Protein AF-A0A9P6DEX8-F1 (afdb_monomer_lite)

pLDDT: mean 77.41, std 11.51, range [34.47, 91.69]

Structure (mmCIF, N/CA/C/O backbone):
data_AF-A0A9P6DEX8-F1
#
_entry.id   AF-A0A9P6DEX8-F1
#
loop_
_atom_site.group_PDB
_atom_site.id
_atom_site.type_symbol
_atom_site.label_atom_id
_atom_site.label_alt_id
_atom_site.label_comp_id
_atom_site.label_asym_id
_atom_site.label_entity_id
_atom_site.label_seq_id
_atom_site.pdbx_PDB_ins_code
_atom_site.Cartn_x
_atom_site.Cartn_y
_atom_site.Cartn_z
_atom_site.occupancy
_atom_site.B_iso_or_equiv
_atom_site.auth_seq_id
_atom_site.auth_comp_id
_atom_site.auth_asym_id
_atom_site.auth_atom_id
_atom_site.pdbx_PDB_model_num
ATOM 1 N N . MET A 1 1 ? -3.584 8.071 12.369 1.00 57.69 1 MET A N 1
ATOM 2 C CA . MET A 1 1 ? -2.533 8.761 11.582 1.00 57.69 1 MET A CA 1
ATOM 3 C C . MET A 1 1 ? -2.332 8.021 10.263 1.00 57.69 1 MET A C 1
ATOM 5 O O . MET A 1 1 ? -1.505 7.129 10.175 1.00 57.69 1 MET A O 1
ATOM 9 N N . THR A 1 2 ? -3.142 8.326 9.252 1.00 69.50 2 THR A N 1
ATOM 10 C CA . THR A 1 2 ? -3.088 7.624 7.957 1.00 69.50 2 THR A CA 1
ATOM 11 C C . THR A 1 2 ? -1.954 8.141 7.070 1.00 69.50 2 THR A C 1
ATOM 13 O O . THR A 1 2 ? -1.216 7.348 6.506 1.00 69.50 2 THR A O 1
ATOM 16 N N . LEU A 1 3 ? -1.754 9.459 6.990 1.00 73.31 3 LEU A N 1
ATOM 17 C CA . LEU A 1 3 ? -0.735 10.063 6.119 1.00 73.31 3 LEU A CA 1
ATOM 18 C C . LEU A 1 3 ? 0.697 9.667 6.504 1.00 73.31 3 LEU A C 1
ATOM 20 O O . LEU A 1 3 ? 1.455 9.211 5.659 1.00 73.31 3 LEU A O 1
ATOM 24 N N . VAL A 1 4 ? 1.034 9.763 7.793 1.00 75.38 4 VAL A N 1
ATOM 25 C CA . VAL A 1 4 ? 2.392 9.489 8.306 1.00 75.38 4 VAL A CA 1
ATOM 26 C C . VAL A 1 4 ? 2.837 8.045 8.048 1.00 75.38 4 VAL A C 1
ATOM 28 O O . VAL A 1 4 ? 4.022 7.780 7.894 1.00 75.38 4 VAL A O 1
ATOM 31 N N . ASN A 1 5 ? 1.893 7.109 7.938 1.00 78.81 5 ASN A N 1
ATOM 32 C CA . ASN A 1 5 ? 2.205 5.696 7.733 1.00 78.81 5 ASN A CA 1
ATOM 33 C C . ASN A 1 5 ? 2.410 5.317 6.256 1.00 78.81 5 ASN A C 1
ATOM 35 O O . ASN A 1 5 ? 2.870 4.210 5.980 1.00 78.81 5 ASN A O 1
ATOM 39 N N . ASN A 1 6 ? 2.098 6.218 5.317 1.00 83.44 6 ASN A N 1
ATOM 40 C CA . ASN A 1 6 ? 2.202 5.997 3.873 1.00 83.44 6 ASN A CA 1
ATOM 41 C C . ASN A 1 6 ? 3.311 6.868 3.255 1.00 83.44 6 ASN A C 1
ATOM 43 O O . ASN A 1 6 ? 3.091 7.568 2.271 1.00 83.44 6 ASN A O 1
ATOM 47 N N . THR A 1 7 ? 4.512 6.839 3.838 1.00 85.94 7 THR A N 1
ATOM 48 C CA . THR A 1 7 ? 5.672 7.626 3.375 1.00 85.94 7 THR A CA 1
ATOM 49 C C . THR A 1 7 ? 6.019 7.365 1.911 1.00 85.94 7 THR A C 1
ATOM 51 O O . THR A 1 7 ? 6.269 8.299 1.159 1.00 85.94 7 THR A O 1
ATOM 54 N N . ASP A 1 8 ? 5.978 6.102 1.490 1.00 87.38 8 ASP A N 1
ATOM 55 C CA . ASP A 1 8 ? 6.362 5.686 0.136 1.00 87.38 8 ASP A CA 1
ATOM 56 C C . ASP A 1 8 ? 5.372 6.227 -0.910 1.00 87.38 8 ASP A C 1
ATOM 58 O O . ASP A 1 8 ? 5.767 6.750 -1.949 1.00 87.38 8 ASP A O 1
ATOM 62 N N . LEU A 1 9 ? 4.078 6.219 -0.578 1.00 88.12 9 LEU A N 1
ATOM 63 C CA . LEU A 1 9 ? 3.015 6.833 -1.373 1.00 88.12 9 LEU A CA 1
ATOM 64 C C . LEU A 1 9 ? 3.195 8.356 -1.501 1.00 88.12 9 LEU A C 1
ATOM 66 O O . LEU A 1 9 ? 3.002 8.907 -2.584 1.00 88.12 9 LEU A O 1
ATOM 70 N N . LEU A 1 10 ? 3.560 9.041 -0.411 1.00 86.44 10 LEU A N 1
ATOM 71 C CA . LEU A 1 10 ? 3.813 10.487 -0.430 1.00 86.44 10 LEU A CA 1
ATOM 72 C C . LEU A 1 10 ? 5.021 10.832 -1.305 1.00 86.44 10 LEU A C 1
ATOM 74 O O . LEU A 1 10 ? 4.968 11.794 -2.067 1.00 86.44 10 LEU A O 1
ATOM 78 N N . ASN A 1 11 ? 6.069 10.013 -1.248 1.00 88.00 11 ASN A N 1
ATOM 79 C CA . ASN A 1 11 ? 7.247 10.159 -2.094 1.00 88.00 11 ASN A CA 1
ATOM 80 C C . ASN A 1 11 ? 6.913 9.948 -3.583 1.00 88.00 11 ASN A C 1
ATOM 82 O O . ASN A 1 11 ? 7.304 10.758 -4.422 1.00 88.00 11 ASN A O 1
ATOM 86 N N . LEU A 1 12 ? 6.135 8.909 -3.912 1.00 87.31 12 LEU A N 1
ATOM 87 C CA . LEU A 1 12 ? 5.637 8.654 -5.271 1.00 87.31 12 LEU A CA 1
ATOM 88 C C . LEU A 1 12 ? 4.793 9.819 -5.803 1.00 87.31 12 LEU A C 1
ATOM 90 O O . LEU A 1 12 ? 4.978 10.268 -6.936 1.00 87.31 12 LEU A O 1
ATOM 94 N N . HIS A 1 13 ? 3.892 10.345 -4.972 1.00 86.69 13 HIS A N 1
ATOM 95 C CA . HIS A 1 13 ? 3.097 11.518 -5.313 1.00 86.69 13 HIS A CA 1
ATOM 96 C C . HIS A 1 13 ? 3.960 12.754 -5.550 1.00 86.69 13 HIS A C 1
ATOM 98 O O . HIS A 1 13 ? 3.811 13.373 -6.600 1.00 86.69 13 HIS A O 1
ATOM 104 N N . GLY A 1 14 ? 4.879 13.077 -4.637 1.00 83.19 14 GLY A N 1
ATOM 105 C CA . GLY A 1 14 ? 5.768 14.231 -4.768 1.00 83.19 14 GLY A CA 1
ATOM 106 C C . GLY A 1 14 ? 6.625 14.167 -6.034 1.00 83.19 14 GLY A C 1
ATOM 107 O O . GLY A 1 14 ? 6.724 15.151 -6.766 1.00 83.19 14 GLY A O 1
ATOM 108 N N . GLN A 1 15 ? 7.165 12.989 -6.358 1.00 85.69 15 GLN A N 1
ATOM 109 C CA . GLN A 1 15 ? 7.967 12.787 -7.567 1.00 85.69 15 GLN A CA 1
ATOM 110 C C . GLN A 1 15 ? 7.142 12.986 -8.850 1.00 85.69 15 GLN A C 1
ATOM 112 O O . GLN A 1 15 ? 7.596 13.638 -9.798 1.00 85.69 15 GLN A O 1
ATOM 117 N N . GLN A 1 16 ? 5.919 12.451 -8.897 1.00 83.94 16 GLN A N 1
ATOM 118 C CA . GLN A 1 16 ? 5.031 12.619 -10.049 1.00 83.94 16 GLN A CA 1
ATOM 119 C C . GLN A 1 16 ? 4.513 14.064 -10.161 1.00 83.94 16 GLN A C 1
ATOM 121 O O . GLN A 1 16 ? 4.479 14.621 -11.258 1.00 83.94 16 GLN A O 1
ATOM 126 N N . GLN A 1 17 ? 4.181 14.704 -9.039 1.00 85.38 17 GLN A N 1
ATOM 127 C CA . GLN A 1 17 ? 3.786 16.111 -8.980 1.00 85.38 17 GLN A CA 1
ATOM 128 C C . GLN A 1 17 ? 4.891 17.030 -9.513 1.00 85.38 17 GLN A C 1
ATOM 130 O O . GLN A 1 17 ? 4.610 17.897 -10.337 1.00 85.38 17 GLN A O 1
ATOM 135 N N . ALA A 1 18 ? 6.147 16.810 -9.116 1.00 83.50 18 ALA A N 1
ATOM 136 C CA . ALA A 1 18 ? 7.284 17.576 -9.626 1.00 83.50 18 ALA A CA 1
ATOM 137 C C . ALA A 1 18 ? 7.498 17.370 -11.136 1.00 83.50 18 ALA A C 1
ATOM 139 O O . ALA A 1 18 ? 7.829 18.315 -11.850 1.00 83.50 18 ALA A O 1
ATOM 140 N N . SER A 1 19 ? 7.266 16.149 -11.630 1.00 80.25 19 SER A N 1
ATOM 141 C CA . SER A 1 19 ? 7.451 15.799 -13.045 1.00 80.25 19 SER A CA 1
ATOM 142 C C . SER A 1 19 ? 6.387 16.415 -13.961 1.00 80.25 19 SER A C 1
ATOM 144 O O . SER A 1 19 ? 6.711 16.872 -15.053 1.00 80.25 19 SER A O 1
ATOM 146 N N . PHE A 1 20 ? 5.121 16.429 -13.529 1.00 77.19 20 PHE A N 1
ATOM 147 C CA . PHE A 1 20 ? 3.980 16.810 -14.376 1.00 77.19 20 PHE A CA 1
ATOM 148 C C . PHE A 1 20 ? 3.269 18.102 -13.942 1.00 77.19 20 PHE A C 1
ATOM 150 O O . PHE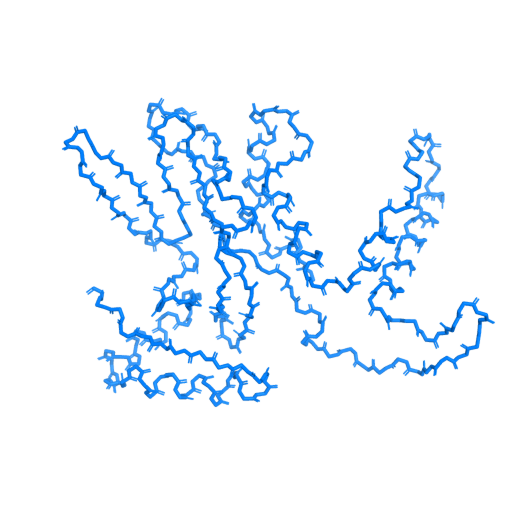 A 1 20 ? 2.290 18.488 -14.576 1.00 77.19 20 PHE A O 1
ATOM 157 N N . ARG A 1 21 ? 3.737 18.776 -12.879 1.00 77.31 21 ARG A N 1
ATOM 158 C CA . ARG A 1 21 ? 3.126 19.987 -12.288 1.00 77.31 21 ARG A CA 1
ATOM 159 C C . ARG A 1 21 ? 1.627 19.833 -11.988 1.00 77.31 21 ARG A C 1
ATOM 161 O O . ARG A 1 21 ? 0.843 20.749 -12.210 1.00 77.31 21 ARG A O 1
ATOM 168 N N . GLN A 1 22 ? 1.227 18.663 -11.495 1.00 75.50 22 GLN A N 1
ATOM 169 C CA . GLN A 1 22 ? -0.162 18.360 -11.134 1.00 75.50 22 GLN A CA 1
ATOM 170 C C . GLN A 1 22 ? -0.387 18.520 -9.626 1.00 75.50 22 GLN A C 1
ATOM 172 O O . GLN A 1 22 ? 0.437 18.090 -8.823 1.00 75.50 22 GLN A O 1
ATOM 177 N N . GLU A 1 23 ? -1.520 19.099 -9.221 1.00 72.81 23 GLU A N 1
ATOM 178 C CA . GLU A 1 23 ? -1.865 19.272 -7.798 1.00 72.81 23 GLU A CA 1
ATOM 179 C C . GLU A 1 23 ? -2.199 17.946 -7.101 1.00 72.81 23 GLU A C 1
ATOM 181 O O . GLU A 1 23 ? -1.877 17.755 -5.932 1.00 72.81 23 GLU A O 1
ATOM 186 N N . SER A 1 24 ? -2.805 17.004 -7.826 1.00 75.31 24 SER A N 1
ATOM 187 C CA . SER A 1 24 ? -3.155 15.674 -7.331 1.00 75.31 24 SER A CA 1
ATOM 188 C C . SER A 1 24 ? -2.762 14.623 -8.358 1.00 75.31 24 SER A C 1
ATOM 190 O O . SER A 1 24 ? -2.908 14.833 -9.561 1.00 75.31 24 SER A O 1
ATOM 192 N N . THR A 1 25 ? -2.256 13.490 -7.880 1.00 84.00 25 THR A N 1
ATOM 193 C CA . THR A 1 25 ? -1.854 12.361 -8.722 1.00 84.00 25 THR A CA 1
ATOM 194 C C . THR A 1 25 ? -2.740 11.156 -8.437 1.00 84.00 25 THR A C 1
ATOM 196 O O . THR A 1 25 ? -3.437 11.099 -7.420 1.00 84.00 25 THR A O 1
ATOM 199 N N . SER A 1 26 ? -2.680 10.149 -9.308 1.00 82.81 26 SER A N 1
ATOM 200 C CA . SER A 1 26 ? -3.382 8.875 -9.113 1.00 82.81 26 SER A CA 1
ATOM 201 C C . SER A 1 26 ? -3.077 8.244 -7.746 1.00 82.81 26 SER A C 1
ATOM 203 O O . SER A 1 26 ? -3.982 7.738 -7.091 1.00 82.81 26 SER A O 1
ATOM 205 N N . TRP A 1 27 ? -1.843 8.392 -7.245 1.00 86.75 27 TRP A N 1
ATOM 206 C CA . TRP A 1 27 ? -1.444 7.935 -5.910 1.00 86.75 27 TRP A CA 1
ATOM 207 C C . TRP A 1 27 ? -2.291 8.552 -4.786 1.00 86.75 27 TRP A C 1
ATOM 209 O O . TRP A 1 27 ? -2.707 7.850 -3.863 1.00 86.75 27 TRP A O 1
ATOM 219 N N . MET A 1 28 ? -2.584 9.855 -4.861 1.00 86.00 28 MET A N 1
ATOM 220 C CA . MET A 1 28 ? -3.458 10.512 -3.883 1.00 86.00 28 MET A CA 1
ATOM 221 C C . MET A 1 28 ? -4.920 10.131 -4.078 1.00 86.00 28 MET A C 1
ATOM 223 O O . MET A 1 28 ? -5.614 9.923 -3.085 1.00 86.00 28 MET A O 1
ATOM 227 N N . ALA A 1 29 ? -5.376 9.956 -5.320 1.00 83.94 29 ALA A N 1
ATOM 228 C CA . ALA A 1 29 ? -6.717 9.442 -5.590 1.00 83.94 29 ALA A CA 1
ATOM 229 C C . ALA A 1 29 ? -6.931 8.057 -4.947 1.00 83.94 29 ALA A C 1
ATOM 231 O O . ALA A 1 29 ? -7.915 7.857 -4.237 1.00 83.94 29 ALA A O 1
ATOM 232 N N . ALA A 1 30 ? -5.960 7.144 -5.064 1.00 83.44 30 ALA A N 1
ATOM 233 C CA . ALA A 1 30 ? -6.022 5.824 -4.435 1.00 83.44 30 ALA A CA 1
ATOM 234 C C . ALA A 1 30 ? -6.119 5.898 -2.899 1.00 83.44 30 ALA A C 1
ATOM 236 O O . ALA A 1 30 ? -6.903 5.170 -2.285 1.00 83.44 30 ALA A O 1
ATOM 237 N N . LEU A 1 31 ? -5.372 6.810 -2.263 1.00 85.81 31 LEU A N 1
ATOM 238 C CA . LEU A 1 31 ? -5.485 7.054 -0.822 1.00 85.81 31 LEU A CA 1
ATOM 239 C C . LEU A 1 31 ? -6.862 7.607 -0.445 1.00 85.81 31 LEU A C 1
ATOM 241 O O . LEU A 1 31 ? -7.459 7.153 0.530 1.00 85.81 31 LEU A O 1
ATOM 245 N N . VAL A 1 32 ? -7.380 8.564 -1.213 1.00 81.69 32 VAL A N 1
ATOM 246 C CA . VAL A 1 32 ? -8.707 9.146 -0.993 1.00 81.69 32 VAL A CA 1
ATOM 247 C C . VAL A 1 32 ? -9.796 8.080 -1.124 1.00 81.69 32 VAL A C 1
ATOM 249 O O . VAL A 1 32 ? -10.703 8.032 -0.294 1.00 81.69 32 VAL A O 1
ATOM 252 N N . CYS A 1 33 ? -9.678 7.167 -2.084 1.00 80.06 33 CYS A N 1
ATOM 253 C CA . CYS A 1 33 ? -10.614 6.058 -2.238 1.00 80.06 33 CYS A CA 1
ATOM 254 C C . CYS A 1 33 ? -10.507 5.036 -1.105 1.00 80.06 33 CYS A C 1
ATOM 256 O O . CYS A 1 33 ? -11.534 4.565 -0.616 1.00 80.06 33 CYS A O 1
ATOM 258 N N . ALA A 1 34 ? -9.305 4.776 -0.585 1.00 80.62 34 ALA A N 1
ATOM 259 C CA . ALA A 1 34 ? -9.134 3.974 0.625 1.00 80.62 34 ALA A CA 1
ATOM 260 C C . ALA A 1 34 ? -9.771 4.642 1.863 1.00 80.62 34 ALA A C 1
ATOM 262 O O . ALA A 1 34 ? -10.393 3.971 2.688 1.00 80.62 34 ALA A O 1
ATOM 263 N N . VAL A 1 35 ? -9.661 5.973 1.979 1.00 81.00 35 VAL A N 1
ATOM 264 C CA . VAL A 1 35 ? -10.318 6.780 3.025 1.00 81.00 35 VAL A CA 1
ATOM 265 C C . VAL A 1 35 ? -11.836 6.719 2.891 1.00 81.00 35 VAL A C 1
ATOM 267 O O . VAL A 1 35 ? -12.521 6.437 3.873 1.00 81.00 35 VAL A O 1
ATOM 270 N N . LYS A 1 36 ? -12.362 6.905 1.680 1.00 77.62 36 LYS A N 1
ATOM 271 C CA . LYS A 1 36 ? -13.792 6.795 1.382 1.00 77.62 36 LYS A CA 1
ATOM 272 C C . LYS A 1 36 ? -14.335 5.398 1.676 1.00 77.62 36 LYS A C 1
ATOM 274 O O . LYS A 1 36 ? -15.430 5.291 2.196 1.00 77.62 36 LYS A O 1
ATOM 279 N N . ALA A 1 37 ? -13.587 4.332 1.396 1.00 77.12 37 ALA A N 1
ATOM 280 C CA . ALA A 1 37 ? -14.019 2.967 1.704 1.00 77.12 37 ALA A CA 1
ATOM 281 C C . ALA A 1 37 ? -14.107 2.689 3.217 1.00 77.12 37 ALA A C 1
ATOM 283 O O . ALA A 1 37 ? -14.875 1.831 3.647 1.00 77.12 37 ALA A O 1
ATOM 284 N N . LYS A 1 38 ? -13.316 3.402 4.030 1.00 74.44 38 LYS A N 1
ATOM 285 C CA . LYS A 1 38 ? -13.334 3.304 5.497 1.00 74.44 38 LYS A CA 1
ATOM 286 C C . LYS A 1 38 ? -14.390 4.192 6.159 1.00 74.44 38 LYS A C 1
ATOM 288 O O . LYS A 1 38 ? -14.815 3.872 7.265 1.00 74.44 38 LYS A O 1
ATOM 293 N N . LEU A 1 39 ? -14.770 5.299 5.525 1.00 71.25 39 LEU A N 1
ATOM 294 C CA . LEU A 1 39 ? -15.775 6.237 6.023 1.00 71.25 39 LEU A CA 1
ATOM 295 C C . LEU A 1 39 ? -17.148 5.892 5.430 1.00 71.25 39 LEU A C 1
ATOM 297 O O . LEU A 1 39 ? -17.295 5.734 4.224 1.00 71.25 39 LEU A O 1
ATOM 301 N N . SER A 1 40 ? -18.174 5.776 6.265 1.00 62.28 40 SER A N 1
ATOM 302 C CA . SER A 1 40 ? -19.518 5.411 5.814 1.00 62.28 40 SER A CA 1
ATOM 303 C C . SER A 1 40 ? -20.133 6.508 4.927 1.00 62.28 40 SER A C 1
ATOM 305 O O . SER A 1 40 ? -20.490 7.577 5.406 1.00 62.28 40 SER A O 1
ATOM 307 N N . GLY A 1 41 ? -20.304 6.246 3.627 1.00 63.28 41 GLY A N 1
ATOM 308 C CA . GLY A 1 41 ? -21.166 7.016 2.710 1.00 63.28 41 GLY A CA 1
ATOM 309 C C . GLY A 1 41 ? -21.147 8.550 2.867 1.00 63.28 41 GLY A C 1
ATOM 310 O O . GLY A 1 41 ? -20.135 9.198 2.594 1.00 63.28 41 GLY A O 1
ATOM 311 N N . ASN A 1 42 ? -22.291 9.125 3.271 1.00 59.06 42 ASN A N 1
ATOM 312 C CA . ASN A 1 42 ? -22.535 10.574 3.385 1.00 59.06 42 ASN A CA 1
ATOM 313 C C . ASN A 1 42 ? -21.527 11.323 4.280 1.00 59.06 42 ASN A C 1
ATOM 315 O O . ASN A 1 42 ? -21.349 12.532 4.109 1.00 59.06 42 ASN A O 1
ATOM 319 N N . ASP A 1 43 ? -20.829 10.623 5.178 1.00 63.91 43 ASP A N 1
ATOM 320 C CA . ASP A 1 43 ? -19.813 11.205 6.058 1.00 63.91 43 ASP A CA 1
ATOM 321 C C . ASP A 1 43 ? -18.625 11.744 5.252 1.00 63.91 43 ASP A C 1
ATOM 323 O O . ASP A 1 43 ? -18.119 12.830 5.529 1.00 63.91 43 ASP A O 1
ATOM 327 N N . PHE A 1 44 ? -18.222 11.047 4.186 1.00 66.75 44 PHE A N 1
ATOM 328 C CA . PHE A 1 44 ? -17.105 11.465 3.338 1.00 66.75 44 PHE A CA 1
ATOM 329 C C . PHE A 1 44 ? -17.372 12.798 2.619 1.00 66.75 44 PHE A C 1
ATOM 331 O O . PHE A 1 44 ? -16.501 13.666 2.586 1.00 66.75 44 PHE A O 1
ATOM 338 N N . ALA A 1 45 ? -18.581 12.999 2.083 1.00 63.88 45 ALA A N 1
ATOM 339 C CA . ALA A 1 45 ? -18.950 14.240 1.390 1.00 63.88 45 ALA A CA 1
ATOM 340 C C . ALA A 1 45 ? -18.961 15.454 2.339 1.00 63.88 45 ALA A C 1
ATOM 342 O O . ALA A 1 45 ? -18.580 16.562 1.959 1.00 63.88 45 ALA A O 1
ATOM 343 N N . SER A 1 46 ? -19.327 15.237 3.605 1.00 62.50 46 SER A N 1
ATOM 344 C CA . SER A 1 46 ? -19.371 16.288 4.629 1.00 62.50 46 SER A CA 1
ATOM 345 C C . SER A 1 46 ? -17.993 16.882 4.974 1.00 62.50 46 SER A C 1
ATOM 347 O O . SER A 1 46 ? -17.916 18.019 5.453 1.00 62.50 46 SER A O 1
ATOM 349 N N . LEU A 1 47 ? -16.905 16.151 4.686 1.00 62.03 47 LEU A N 1
ATOM 350 C CA . LEU A 1 47 ? -15.529 16.574 4.964 1.00 62.03 47 LEU A CA 1
ATOM 351 C C . LEU A 1 47 ? -15.035 17.682 4.027 1.00 62.03 47 LEU A C 1
ATOM 353 O O . LEU A 1 47 ? -14.171 18.465 4.425 1.00 62.03 47 LEU A O 1
ATOM 357 N N . PHE A 1 48 ? -15.582 17.768 2.810 1.00 61.09 48 PHE A N 1
ATOM 358 C CA . PHE A 1 48 ? -15.075 18.654 1.754 1.00 61.09 48 PHE A CA 1
ATOM 359 C C . PHE A 1 48 ? -15.982 19.857 1.449 1.00 61.09 48 PHE A C 1
ATOM 361 O O . PHE A 1 48 ? -15.561 20.761 0.737 1.00 61.09 48 PHE A O 1
ATOM 368 N N . ASN A 1 49 ? -17.173 19.945 2.054 1.00 57.75 49 ASN A N 1
ATOM 369 C CA . ASN A 1 49 ? -18.122 21.059 1.875 1.00 57.75 49 ASN A CA 1
ATOM 370 C C . ASN A 1 49 ? -17.761 22.326 2.688 1.00 57.75 49 ASN A C 1
ATOM 372 O O . ASN A 1 49 ? -18.632 22.970 3.278 1.00 57.75 49 ASN A O 1
ATOM 376 N N . CYS A 1 50 ? -16.480 22.665 2.819 1.00 52.91 50 CYS A N 1
ATOM 377 C CA . CYS A 1 50 ? -16.078 23.972 3.339 1.00 52.91 50 CYS A CA 1
ATOM 378 C C . CYS A 1 50 ? -15.645 24.832 2.161 1.00 52.91 50 CYS A C 1
ATOM 380 O O . CYS A 1 50 ? -14.652 24.507 1.516 1.00 52.91 50 CYS A O 1
ATOM 382 N N . ASP A 1 51 ? -16.373 25.922 1.926 1.00 56.66 51 ASP A N 1
ATOM 383 C CA . ASP A 1 51 ? -16.013 26.963 0.970 1.00 56.66 51 ASP A CA 1
ATOM 384 C C . ASP A 1 51 ? -14.542 27.347 1.154 1.00 56.66 51 ASP A C 1
ATOM 386 O O . ASP A 1 51 ? -14.143 27.928 2.166 1.00 56.66 51 ASP A O 1
ATOM 390 N N . ASN A 1 52 ? -13.714 26.976 0.180 1.00 51.03 52 ASN A N 1
ATOM 391 C CA . ASN A 1 52 ? -12.315 27.372 0.118 1.00 51.03 52 ASN A CA 1
ATOM 392 C C . ASN A 1 52 ? -12.246 28.806 -0.419 1.00 51.03 52 ASN A C 1
ATOM 394 O O . ASN A 1 52 ? -11.758 29.047 -1.520 1.00 51.03 52 ASN A O 1
ATOM 398 N N . THR A 1 53 ? -12.766 29.777 0.327 1.00 50.88 53 THR A N 1
ATOM 399 C CA . THR A 1 53 ? -12.553 31.187 0.001 1.00 50.88 53 THR A CA 1
ATOM 400 C C . THR A 1 53 ? -11.127 31.569 0.398 1.00 50.88 53 THR A C 1
ATOM 402 O O . THR A 1 53 ? -10.832 31.845 1.561 1.00 50.88 53 THR A O 1
ATOM 405 N N . GLN A 1 54 ? -10.228 31.559 -0.594 1.00 50.88 54 GLN A N 1
ATOM 406 C CA . GLN A 1 54 ? -8.833 32.025 -0.523 1.00 50.88 54 GLN A CA 1
ATOM 407 C C . GLN A 1 54 ? -8.729 33.559 -0.368 1.00 50.88 54 GLN A C 1
ATOM 409 O O . GLN A 1 54 ? -7.971 34.218 -1.074 1.00 50.88 54 GLN A O 1
ATOM 414 N N . ALA A 1 55 ? -9.500 34.167 0.531 1.00 49.66 55 ALA A N 1
ATOM 415 C CA . ALA A 1 55 ? -9.264 35.559 0.907 1.00 49.66 55 ALA A CA 1
ATOM 416 C C . ALA A 1 55 ? -8.153 35.628 1.968 1.00 49.66 55 ALA A C 1
ATOM 418 O O . ALA A 1 55 ? -7.975 34.677 2.726 1.00 49.66 55 ALA A O 1
ATOM 419 N N . LEU A 1 56 ? -7.413 36.741 2.030 1.00 49.62 56 LEU A N 1
ATOM 420 C CA . LEU A 1 56 ? -6.434 37.038 3.085 1.00 49.62 56 LEU A CA 1
ATOM 421 C C . LEU A 1 56 ? -7.087 36.838 4.468 1.00 49.62 56 LEU A C 1
ATOM 423 O O . LEU A 1 56 ? -7.883 37.666 4.907 1.00 49.62 56 LEU A O 1
ATOM 427 N N . GLN A 1 57 ? -6.787 35.723 5.138 1.00 59.69 57 GLN A N 1
ATOM 428 C CA . GLN A 1 57 ? -7.358 35.399 6.445 1.00 59.69 57 GLN A CA 1
ATOM 429 C C . GLN A 1 57 ? -6.407 35.816 7.561 1.00 59.69 57 GLN A C 1
ATOM 431 O O . GLN A 1 57 ? -5.202 35.565 7.511 1.00 59.69 57 GLN A O 1
ATOM 436 N N . THR A 1 58 ? -6.958 36.430 8.605 1.00 70.62 58 THR A N 1
ATOM 437 C CA . THR A 1 58 ? -6.206 36.694 9.834 1.00 70.62 58 THR A CA 1
ATOM 438 C C . THR A 1 58 ? -5.921 35.375 10.572 1.00 70.62 58 THR A C 1
ATOM 440 O O . THR A 1 58 ? -6.687 34.414 10.441 1.00 70.62 58 THR A O 1
ATOM 443 N N . PRO A 1 59 ? -4.865 35.290 11.406 1.00 66.44 59 PRO A N 1
ATOM 444 C CA . PRO A 1 59 ? -4.521 34.059 12.133 1.00 66.44 59 PRO A CA 1
ATOM 445 C C . PRO A 1 59 ? -5.693 33.469 12.937 1.00 66.44 59 PRO A C 1
ATOM 447 O O . PRO A 1 59 ? -5.867 32.255 13.029 1.00 66.44 59 PRO A O 1
ATOM 450 N N . GLN A 1 60 ? -6.550 34.335 13.474 1.00 70.56 60 GLN A N 1
ATOM 451 C CA . GLN A 1 60 ? -7.712 33.966 14.282 1.00 70.56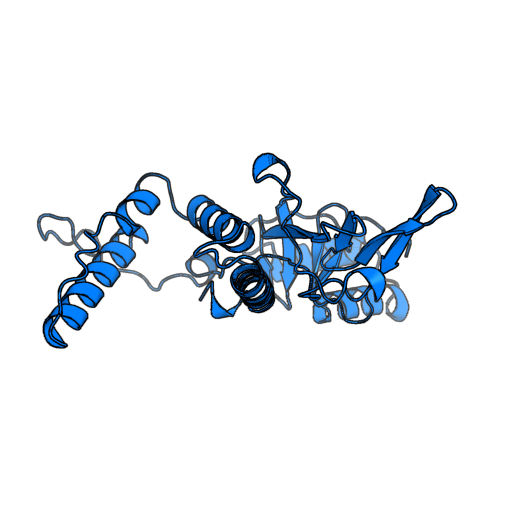 60 GLN A CA 1
ATOM 452 C C . GLN A 1 60 ? -8.855 33.368 13.443 1.00 70.56 60 GLN A C 1
ATOM 454 O O . GLN A 1 60 ? -9.556 32.455 13.893 1.00 70.56 60 GLN A O 1
ATOM 459 N N . GLN A 1 61 ? -9.006 33.819 12.194 1.00 66.50 61 GLN A N 1
ATOM 460 C CA . GLN A 1 61 ? -9.931 33.229 11.224 1.00 66.50 61 GLN A CA 1
ATOM 461 C C . GLN A 1 61 ? -9.454 31.836 10.794 1.00 66.50 61 GLN A C 1
ATOM 463 O O . GLN A 1 61 ? -10.264 30.907 10.766 1.00 66.50 61 GLN A O 1
ATOM 468 N N . CYS A 1 62 ? -8.144 31.650 10.593 1.00 64.31 62 CYS A N 1
ATOM 469 C CA . CYS A 1 62 ? -7.550 30.341 10.305 1.00 64.31 62 CYS A CA 1
ATOM 470 C C . CYS A 1 62 ? -7.793 29.329 11.438 1.00 64.31 62 CYS A C 1
ATOM 472 O O . CYS A 1 62 ? -8.204 28.199 11.173 1.00 64.31 62 CYS A O 1
ATOM 474 N N . ILE A 1 63 ? -7.608 29.733 12.703 1.00 67.12 63 ILE A N 1
ATOM 475 C CA . ILE A 1 63 ? -7.871 28.877 13.877 1.00 67.12 63 ILE A CA 1
ATOM 476 C C . ILE A 1 63 ? -9.356 28.508 13.960 1.00 67.12 63 ILE A C 1
ATOM 478 O O . ILE A 1 63 ? -9.702 27.346 14.168 1.00 67.12 63 ILE A O 1
ATOM 482 N N . THR A 1 64 ? -10.246 29.476 13.740 1.00 74.06 64 THR A N 1
ATOM 483 C CA . THR A 1 64 ? -11.698 29.241 13.757 1.00 74.06 64 THR A CA 1
ATOM 484 C C . THR A 1 64 ? -12.122 28.286 12.638 1.00 74.06 64 THR A C 1
ATOM 486 O O . THR A 1 64 ? -12.937 27.386 12.851 1.00 74.06 64 THR A O 1
ATOM 489 N N . MET A 1 65 ? -11.541 28.432 11.446 1.00 68.75 65 MET A N 1
ATOM 490 C CA . MET A 1 65 ? -11.776 27.534 10.317 1.00 68.75 65 MET A CA 1
ATOM 491 C C . MET A 1 65 ? -11.238 26.125 10.595 1.00 68.75 65 MET A C 1
ATOM 493 O O . MET A 1 65 ? -11.935 25.144 10.329 1.00 68.75 65 MET A O 1
ATOM 497 N N . ALA A 1 66 ? -10.043 26.007 11.179 1.00 68.19 66 ALA A N 1
ATOM 498 C CA . ALA A 1 66 ? -9.483 24.727 11.605 1.00 68.19 66 ALA A CA 1
ATOM 499 C C . ALA A 1 66 ? -10.368 24.050 12.666 1.00 68.19 66 ALA A C 1
ATOM 501 O O . ALA A 1 66 ? -10.671 22.864 12.541 1.00 68.19 66 ALA A O 1
ATOM 502 N N . GLY A 1 67 ? -10.874 24.805 13.646 1.00 72.00 67 GLY A N 1
ATOM 503 C CA . GLY A 1 67 ? -11.822 24.316 14.650 1.00 72.00 67 GLY A CA 1
ATOM 504 C C . GLY A 1 67 ? -13.126 23.798 14.036 1.00 72.00 67 GLY A C 1
ATOM 505 O O . GLY A 1 67 ? -13.576 22.702 14.371 1.00 72.00 67 GLY A O 1
ATOM 506 N N . LYS A 1 68 ? -13.696 24.521 13.061 1.00 73.94 68 LYS A N 1
ATOM 507 C CA . LYS A 1 68 ? -14.878 24.066 12.304 1.00 73.94 68 LYS A CA 1
ATOM 508 C C . LYS A 1 68 ? -14.601 22.772 11.530 1.00 73.94 68 LYS A C 1
ATOM 510 O O . LYS A 1 68 ? -15.436 21.868 11.548 1.00 73.94 68 LYS A O 1
ATOM 515 N N . LYS A 1 69 ? -13.430 22.652 10.891 1.00 74.25 69 LYS A N 1
ATOM 516 C CA . LYS A 1 69 ? -13.015 21.428 10.181 1.00 74.25 69 LYS A CA 1
ATOM 517 C C . LYS A 1 69 ? -12.874 20.242 11.140 1.00 74.25 69 LYS A C 1
ATOM 519 O O . LYS A 1 69 ? -13.420 19.178 10.867 1.00 74.25 69 LYS A O 1
ATOM 524 N N . LEU A 1 70 ? -12.218 20.435 12.286 1.00 75.62 70 LEU A N 1
ATOM 525 C CA . LEU A 1 70 ? -12.068 19.398 13.314 1.00 75.62 70 LEU A CA 1
ATOM 526 C C . LEU A 1 70 ? -13.412 18.965 13.910 1.00 75.62 70 LEU A C 1
ATOM 528 O O . LEU A 1 70 ? -13.627 17.775 14.123 1.00 75.62 70 LEU A O 1
ATOM 532 N N . SER A 1 71 ? -14.336 19.903 14.129 1.00 74.75 71 SER A N 1
ATOM 533 C CA . SER A 1 71 ? -15.687 19.594 14.603 1.00 74.75 71 SER A CA 1
ATOM 534 C C . SER A 1 71 ? -16.474 18.756 13.590 1.00 74.75 71 SER A C 1
ATOM 536 O O . SER A 1 71 ? -17.070 17.751 13.959 1.00 74.75 71 SER A O 1
ATOM 538 N N . ARG A 1 72 ? -16.431 19.084 12.293 1.00 72.12 72 ARG A N 1
ATOM 539 C CA . ARG A 1 72 ? -17.072 18.245 11.261 1.00 72.12 72 ARG A CA 1
ATOM 540 C C . ARG A 1 72 ? -16.418 16.872 11.139 1.00 72.12 72 ARG A C 1
ATOM 542 O O . ARG A 1 72 ? -17.113 15.873 10.968 1.00 72.12 72 ARG A O 1
ATOM 549 N N . PHE A 1 73 ? -15.094 16.814 11.270 1.00 72.06 73 PHE A N 1
ATOM 550 C CA . PHE A 1 73 ? -14.361 15.553 11.278 1.00 72.06 73 PHE A CA 1
ATOM 551 C C . PHE A 1 73 ? -14.780 14.667 12.458 1.00 72.06 73 PHE A C 1
ATOM 553 O O . PHE A 1 73 ? -15.014 13.477 12.267 1.00 72.06 73 PHE A O 1
ATOM 560 N N . SER A 1 74 ? -14.969 15.229 13.658 1.00 74.75 74 SER A N 1
ATOM 561 C CA . SER A 1 74 ? -15.455 14.455 14.806 1.00 74.75 74 SER A CA 1
ATOM 562 C C . SER A 1 74 ? -16.892 13.961 14.614 1.00 74.75 74 SER A C 1
ATOM 564 O O . SER A 1 74 ? -17.182 12.819 14.967 1.00 74.75 74 SER A O 1
ATOM 566 N N . LEU A 1 75 ? -17.767 14.758 13.987 1.00 74.31 75 LEU A N 1
ATOM 567 C CA . LEU A 1 75 ? -19.114 14.319 13.599 1.00 74.31 75 LEU A CA 1
ATOM 568 C C . LEU A 1 75 ? -19.067 13.157 12.593 1.00 74.31 75 LEU A C 1
ATOM 570 O O . LEU A 1 75 ? -19.756 12.162 12.796 1.00 74.31 75 LEU A O 1
ATOM 574 N N . SER A 1 76 ? -18.213 13.251 11.568 1.00 70.31 76 SER A N 1
ATOM 575 C CA . SER A 1 76 ? -18.034 12.211 10.535 1.00 70.31 76 SER A CA 1
ATOM 576 C C . SER A 1 76 ? -17.497 10.900 11.110 1.00 70.31 76 SER A C 1
ATOM 578 O O . SER A 1 76 ? -17.803 9.818 10.628 1.00 70.31 76 SER A O 1
ATOM 580 N N . LEU A 1 77 ? -16.698 10.983 12.174 1.00 69.75 77 LEU A N 1
ATOM 581 C CA . LEU A 1 77 ? -16.213 9.818 12.913 1.00 69.75 77 LEU A CA 1
ATOM 582 C C . LEU A 1 77 ? -17.229 9.295 13.941 1.00 69.75 77 LEU A C 1
ATOM 584 O O . LEU A 1 77 ? -16.897 8.418 14.736 1.00 69.75 77 LEU A O 1
ATOM 588 N N . SER A 1 78 ? -18.453 9.835 13.959 1.00 70.69 78 SER A N 1
ATOM 589 C CA . SER A 1 78 ? -19.485 9.522 14.953 1.00 70.69 78 SER A CA 1
ATOM 590 C C . SER A 1 78 ? -19.039 9.758 16.407 1.00 70.69 78 SER A C 1
ATOM 592 O O . SER A 1 78 ? -19.556 9.139 17.334 1.00 70.69 78 SER A O 1
ATOM 594 N N . LEU A 1 79 ? -18.110 10.693 16.634 1.00 73.19 79 LEU A N 1
ATOM 595 C CA . LEU A 1 79 ? -17.584 11.072 17.955 1.00 73.19 79 LEU A CA 1
ATOM 596 C C . LEU A 1 79 ? -18.398 12.205 18.606 1.00 73.19 79 LEU A C 1
ATOM 598 O O . LEU A 1 79 ? -17.883 12.984 19.407 1.00 73.19 79 LEU A O 1
ATOM 602 N N . ALA A 1 80 ? -19.678 12.316 18.257 1.00 75.00 80 ALA A N 1
ATOM 603 C CA . ALA A 1 80 ? -20.575 13.336 18.777 1.00 75.00 80 ALA A CA 1
ATOM 604 C C . ALA A 1 80 ? -21.243 12.858 20.075 1.00 75.00 80 ALA A C 1
ATOM 606 O O . ALA A 1 80 ? -22.066 11.940 20.064 1.00 75.00 80 ALA A O 1
ATOM 607 N N . SER A 1 81 ? -20.926 13.505 21.197 1.00 77.06 81 SER A N 1
ATOM 608 C CA . SER A 1 81 ? -21.625 13.271 22.469 1.00 77.06 81 SER A CA 1
ATOM 609 C C . SER A 1 81 ? -23.030 13.876 22.487 1.00 77.06 81 SER A C 1
ATOM 611 O O . SER A 1 81 ? -23.907 13.364 23.181 1.00 77.06 81 SER A O 1
ATOM 613 N N . HIS A 1 82 ? -23.263 14.928 21.699 1.00 77.31 82 HIS A N 1
ATOM 614 C CA . HIS A 1 82 ? -24.523 15.666 21.633 1.00 77.31 82 HIS A CA 1
ATOM 615 C C . HIS A 1 82 ? -25.146 15.575 20.236 1.00 77.31 82 HIS A C 1
ATOM 617 O O . HIS A 1 82 ? -24.454 15.397 19.233 1.00 77.31 82 HIS A O 1
ATOM 623 N N . THR A 1 83 ? -26.468 15.692 20.177 1.00 72.06 83 THR A N 1
ATOM 624 C CA . THR A 1 83 ? -27.226 15.878 18.933 1.00 72.06 83 THR A CA 1
ATOM 625 C C . THR A 1 83 ? -27.056 17.304 18.398 1.00 72.06 83 THR A C 1
ATOM 627 O O . THR A 1 83 ? -26.596 18.191 19.116 1.00 72.06 83 THR A O 1
ATOM 630 N N . SER A 1 84 ? -27.471 17.557 17.153 1.00 71.12 84 SER A N 1
ATOM 631 C CA . SER A 1 84 ? -27.485 18.906 16.556 1.00 71.12 84 SER A CA 1
ATOM 632 C C . SER A 1 84 ? -28.330 19.924 17.337 1.00 71.12 84 SER A C 1
ATOM 634 O O . SER A 1 84 ? -28.128 21.122 17.183 1.00 71.12 84 SER A O 1
ATOM 636 N N . ILE A 1 85 ? -29.237 19.449 18.198 1.00 73.88 85 ILE A N 1
ATOM 637 C CA . ILE A 1 85 ? -30.138 20.248 19.045 1.00 73.88 85 ILE A CA 1
ATOM 638 C C . ILE A 1 85 ? -29.553 20.409 20.471 1.00 73.88 85 ILE A C 1
ATOM 640 O O . ILE A 1 85 ? -30.195 20.936 21.369 1.00 73.88 85 ILE A O 1
ATOM 644 N N . GLY A 1 86 ? -28.321 19.944 20.717 1.00 73.19 86 GLY A N 1
ATOM 645 C CA . GLY A 1 86 ? -27.624 20.104 22.000 1.00 73.19 86 GLY A CA 1
ATOM 646 C C . GLY A 1 86 ? -27.992 19.075 23.074 1.00 73.19 86 GLY A C 1
ATOM 647 O O . GLY A 1 86 ? -27.413 19.087 24.156 1.00 73.19 86 GLY A O 1
ATOM 648 N N . VAL A 1 87 ? -28.897 18.135 22.786 1.00 78.19 87 VAL A N 1
ATOM 649 C CA . VAL A 1 87 ? -29.249 17.058 23.725 1.00 78.19 87 VAL A CA 1
ATOM 650 C C . VAL A 1 87 ? -28.118 16.033 23.784 1.00 78.19 87 VAL A C 1
ATOM 652 O O . VAL A 1 87 ? -27.679 15.545 22.736 1.00 78.19 87 VAL A O 1
ATOM 655 N N . LEU A 1 88 ? -27.663 15.686 24.993 1.00 78.00 88 LEU A N 1
ATOM 656 C CA . LEU A 1 88 ? -26.656 14.648 25.224 1.00 78.00 88 LEU A CA 1
ATOM 657 C C . LEU A 1 88 ? -27.184 13.297 24.722 1.00 78.00 88 LEU A C 1
ATOM 659 O O . LEU A 1 88 ? -28.119 12.734 25.283 1.00 78.00 88 LEU A O 1
ATOM 663 N N . LYS A 1 89 ? -26.567 12.769 23.663 1.00 74.44 89 LYS A N 1
ATOM 664 C CA . LYS A 1 89 ? -26.906 11.468 23.082 1.00 74.44 89 LYS A CA 1
ATOM 665 C C . LYS A 1 89 ? -26.326 10.340 23.931 1.00 74.44 89 LYS A C 1
ATOM 667 O O . LYS A 1 89 ? -27.012 9.370 24.223 1.00 74.44 89 LYS A O 1
ATOM 672 N N . HIS A 1 90 ? -25.050 10.460 24.298 1.00 73.75 90 HIS A N 1
ATOM 673 C CA . HIS A 1 90 ? -24.348 9.539 25.192 1.00 73.75 90 HIS A CA 1
ATOM 674 C C . HIS A 1 90 ? -22.984 10.117 25.596 1.00 73.75 90 HIS A C 1
ATOM 676 O O . HIS A 1 90 ? -22.397 10.937 24.888 1.00 73.75 90 HIS A O 1
ATOM 682 N N . LYS A 1 91 ? -22.441 9.648 26.725 1.00 76.88 91 LYS A N 1
ATOM 683 C CA . LYS A 1 91 ? -21.042 9.903 27.086 1.00 76.88 91 LYS A CA 1
ATOM 684 C C . LYS A 1 91 ? -20.140 9.040 26.201 1.00 76.88 91 LYS A C 1
ATOM 686 O O . LYS A 1 91 ? -20.331 7.824 26.132 1.00 76.88 91 LYS A O 1
ATOM 691 N N . LEU A 1 92 ? -19.168 9.664 25.535 1.00 72.75 92 LEU A N 1
ATOM 692 C CA . LEU A 1 92 ? -18.200 8.947 24.707 1.00 72.75 92 LEU A CA 1
ATOM 693 C C . LEU A 1 92 ? -17.438 7.938 25.573 1.00 72.75 92 LEU A C 1
ATOM 695 O O . LEU A 1 92 ? -16.914 8.279 26.636 1.00 72.75 92 LEU A O 1
ATOM 699 N N . ARG A 1 93 ? -17.407 6.686 25.120 1.00 72.81 93 ARG A N 1
ATOM 700 C CA . ARG A 1 93 ? -16.567 5.639 25.708 1.00 72.81 93 ARG A CA 1
ATOM 701 C C . ARG A 1 93 ? -15.137 5.771 25.169 1.00 72.81 93 ARG A C 1
ATOM 703 O O . ARG A 1 93 ? -14.953 6.401 24.124 1.00 72.81 93 ARG A O 1
ATOM 710 N N . PRO A 1 94 ? -14.132 5.182 25.842 1.00 70.25 94 PRO A N 1
ATOM 711 C CA . PRO A 1 94 ? -12.790 5.079 25.283 1.00 70.25 94 PRO A CA 1
ATOM 712 C C . PRO A 1 94 ? -12.855 4.513 23.863 1.00 70.25 94 PRO A C 1
ATOM 714 O O . PRO A 1 94 ? -13.488 3.483 23.626 1.00 70.25 94 PRO A O 1
ATOM 717 N N . ILE A 1 95 ? -12.251 5.224 22.913 1.00 67.62 95 ILE A N 1
ATOM 718 C CA . ILE A 1 95 ? -12.248 4.819 21.509 1.00 67.62 95 ILE A CA 1
ATOM 719 C C . ILE A 1 95 ? -11.359 3.581 21.394 1.00 67.62 95 ILE A C 1
ATOM 721 O O . ILE A 1 95 ? -10.187 3.616 21.772 1.00 67.62 95 ILE A O 1
ATOM 725 N N . PHE A 1 96 ? -11.910 2.483 20.877 1.00 62.91 96 PHE A N 1
ATOM 726 C CA . PHE A 1 96 ? -11.133 1.271 20.641 1.00 62.91 96 PHE A CA 1
ATOM 727 C C . PHE A 1 96 ? -10.058 1.528 19.579 1.00 62.91 96 PHE A C 1
ATOM 729 O O . PHE A 1 96 ? -10.310 2.154 18.550 1.00 62.91 96 PHE A O 1
ATOM 736 N N . THR A 1 97 ? -8.852 1.007 19.800 1.00 61.50 97 THR A N 1
ATOM 737 C CA . THR A 1 97 ? -7.710 1.140 18.879 1.00 61.50 97 THR A CA 1
ATOM 738 C C . THR A 1 97 ? -7.981 0.540 17.499 1.00 61.50 97 THR A C 1
ATOM 740 O O . THR A 1 97 ? -7.454 1.035 16.503 1.00 61.50 97 THR A O 1
ATOM 743 N N . THR A 1 98 ? -8.861 -0.460 17.408 1.00 60.72 98 THR A N 1
ATOM 744 C CA . THR A 1 98 ? -9.351 -1.021 16.139 1.00 60.72 98 THR A CA 1
ATOM 745 C C . THR A 1 98 ? -10.115 0.004 15.294 1.00 60.72 98 THR A C 1
ATOM 747 O O . THR A 1 98 ? -10.017 -0.024 14.068 1.00 60.72 98 THR A O 1
ATOM 750 N N . SER A 1 99 ? -10.807 0.957 15.926 1.00 59.72 99 SER A N 1
ATOM 751 C CA . SER A 1 99 ? -11.560 2.022 15.251 1.00 59.72 99 SER A CA 1
ATOM 752 C C . SER A 1 99 ? -10.673 3.158 14.727 1.00 59.72 99 SER A C 1
ATOM 754 O O . SER A 1 99 ? -11.111 3.932 13.883 1.00 59.72 99 SER A O 1
ATOM 756 N N . VAL A 1 100 ? -9.421 3.260 15.194 1.00 67.56 100 VAL A N 1
ATOM 757 C CA . VAL A 1 100 ? -8.455 4.318 14.810 1.00 67.56 100 VAL A CA 1
ATOM 758 C C . VAL A 1 100 ? -7.308 3.755 13.957 1.00 67.56 100 VAL A C 1
ATOM 760 O O . VAL A 1 100 ? -6.282 4.407 13.742 1.00 67.56 100 VAL A O 1
ATOM 763 N N . GLN A 1 101 ? -7.465 2.525 13.461 1.00 72.38 101 GLN A N 1
ATOM 764 C CA . GLN A 1 101 ? -6.433 1.839 12.696 1.00 72.38 101 GLN A CA 1
ATOM 765 C C . GLN A 1 101 ? -6.067 2.650 11.439 1.00 72.38 101 GLN A C 1
ATOM 767 O O . GLN A 1 101 ? -6.966 3.049 10.686 1.00 72.38 101 GLN A O 1
ATOM 772 N N . PRO A 1 102 ? -4.767 2.896 11.188 1.00 79.25 102 PRO A N 1
ATOM 773 C CA . PRO A 1 102 ? -4.333 3.634 10.013 1.00 79.25 102 PRO A CA 1
ATOM 774 C C . PRO A 1 102 ? -4.757 2.907 8.739 1.00 79.25 102 PRO A C 1
ATOM 776 O O . PRO A 1 102 ? -4.796 1.676 8.682 1.00 79.25 102 PRO A O 1
ATOM 779 N N . ILE A 1 103 ? -5.054 3.684 7.704 1.00 83.38 103 ILE A N 1
ATOM 780 C CA . ILE A 1 103 ? -5.226 3.137 6.362 1.00 83.38 103 ILE A CA 1
ATOM 781 C C . ILE A 1 103 ? -3.828 2.956 5.794 1.00 83.38 103 ILE A C 1
ATOM 783 O O . ILE A 1 103 ? -3.088 3.927 5.652 1.00 83.38 103 ILE A O 1
ATOM 787 N N . ILE A 1 104 ? -3.456 1.710 5.537 1.00 87.50 104 ILE A N 1
ATOM 788 C CA . ILE A 1 104 ? -2.156 1.351 4.979 1.00 87.50 104 ILE A CA 1
ATOM 789 C C . ILE A 1 104 ? -2.366 1.034 3.504 1.00 87.50 104 ILE A C 1
ATOM 791 O O . ILE A 1 104 ? -3.306 0.318 3.158 1.00 87.50 104 ILE A O 1
ATOM 795 N N . LEU A 1 105 ? -1.495 1.567 2.653 1.00 89.00 105 LEU A N 1
ATOM 796 C CA . LEU A 1 105 ? -1.373 1.188 1.255 1.00 89.00 105 LEU A CA 1
ATOM 797 C C . LEU A 1 105 ? -0.001 0.551 1.047 1.00 89.00 105 LEU A C 1
ATOM 799 O O . LEU A 1 105 ? 1.012 1.033 1.553 1.00 89.00 105 LEU A O 1
ATOM 803 N N . ILE A 1 106 ? 0.022 -0.557 0.315 1.00 90.94 106 ILE A N 1
ATOM 804 C CA . ILE A 1 106 ? 1.255 -1.220 -0.096 1.00 90.94 106 ILE A CA 1
ATOM 805 C C . ILE A 1 106 ? 1.630 -0.641 -1.456 1.00 90.94 106 ILE A C 1
ATOM 807 O O . ILE A 1 106 ? 0.910 -0.840 -2.433 1.00 90.94 106 ILE A O 1
ATOM 811 N N . THR A 1 107 ? 2.738 0.091 -1.509 1.00 90.44 107 THR A N 1
ATOM 812 C CA . THR A 1 107 ? 3.233 0.751 -2.721 1.00 90.44 107 THR A CA 1
ATOM 813 C C . THR A 1 107 ? 4.674 0.342 -3.012 1.00 90.44 107 THR A C 1
ATOM 815 O O . THR A 1 107 ? 5.367 -0.135 -2.108 1.00 90.44 107 THR A O 1
ATOM 818 N N . PRO A 1 108 ? 5.158 0.543 -4.248 1.00 89.50 108 PRO A N 1
ATOM 819 C CA . PRO A 1 108 ? 6.570 0.376 -4.563 1.00 89.50 108 PRO A CA 1
ATOM 820 C C . PRO A 1 108 ? 7.433 1.316 -3.720 1.00 89.50 108 PRO A C 1
ATOM 822 O O . PRO A 1 108 ? 7.030 2.441 -3.426 1.00 89.50 108 PRO A O 1
ATOM 825 N N . MET A 1 109 ? 8.629 0.859 -3.351 1.00 86.44 109 MET A N 1
ATOM 826 C CA . MET A 1 109 ? 9.625 1.695 -2.664 1.00 86.44 109 MET A CA 1
ATOM 827 C C . MET A 1 109 ? 10.415 2.589 -3.632 1.00 86.44 109 MET A C 1
ATOM 829 O O . MET A 1 109 ? 11.030 3.575 -3.232 1.00 86.44 109 MET A O 1
ATOM 833 N N . VAL A 1 110 ? 10.405 2.232 -4.915 1.00 86.31 110 VAL A N 1
ATOM 834 C CA . VAL A 1 110 ? 11.110 2.941 -5.977 1.00 86.31 110 VAL A CA 1
ATOM 835 C C . VAL A 1 110 ? 10.237 4.097 -6.458 1.00 86.31 110 VAL A C 1
ATOM 837 O O . VAL A 1 110 ? 9.121 3.883 -6.915 1.00 86.31 110 VAL A O 1
ATOM 840 N N . MET A 1 111 ? 10.737 5.329 -6.351 1.00 84.50 111 MET A N 1
ATOM 841 C CA . MET A 1 111 ? 9.970 6.539 -6.698 1.00 84.50 111 MET A CA 1
ATOM 842 C C . MET A 1 111 ? 10.013 6.866 -8.199 1.00 84.50 111 MET A C 1
ATOM 844 O O . MET A 1 111 ? 9.138 7.550 -8.730 1.00 84.50 111 MET A O 1
ATOM 848 N N . ALA A 1 112 ? 11.063 6.405 -8.875 1.00 86.25 112 ALA A N 1
ATOM 849 C CA . ALA A 1 112 ? 11.375 6.718 -10.259 1.00 86.25 112 ALA A CA 1
ATOM 850 C C . ALA A 1 112 ? 12.060 5.526 -10.923 1.00 86.25 112 ALA A C 1
ATOM 852 O O . ALA A 1 112 ? 12.813 4.807 -10.274 1.00 86.25 112 ALA A O 1
ATOM 853 N N . CYS A 1 113 ? 11.834 5.352 -12.222 1.00 85.81 113 CYS A N 1
ATOM 854 C CA . CYS A 1 113 ? 12.420 4.260 -12.986 1.00 85.81 113 CYS A CA 1
ATOM 855 C C . CYS A 1 113 ? 13.966 4.311 -12.934 1.00 85.81 113 CYS A C 1
ATOM 857 O O . CYS A 1 113 ? 14.542 5.297 -13.404 1.00 85.81 113 CYS A O 1
ATOM 859 N N . PRO A 1 114 ? 14.655 3.286 -12.390 1.00 83.81 114 PRO A N 1
ATOM 860 C CA . PRO A 1 114 ? 16.114 3.259 -12.294 1.00 83.81 114 PRO A CA 1
ATOM 861 C C . PRO A 1 114 ? 16.801 3.008 -13.641 1.00 83.81 114 PRO A C 1
ATOM 863 O O . PRO A 1 114 ? 18.007 3.218 -13.757 1.00 83.81 114 PRO A O 1
ATOM 866 N N . THR A 1 115 ? 16.065 2.567 -14.666 1.00 83.75 115 THR A N 1
ATOM 867 C CA . THR A 1 115 ? 16.625 2.287 -15.990 1.00 83.75 115 THR A CA 1
ATOM 868 C C . THR A 1 115 ? 17.271 3.542 -16.584 1.00 83.75 115 THR A C 1
ATOM 870 O O . THR A 1 115 ? 16.631 4.591 -16.684 1.00 83.75 115 THR A O 1
ATOM 873 N N . LEU A 1 116 ? 18.526 3.420 -17.035 1.00 80.00 116 LEU A N 1
ATOM 874 C CA . LEU A 1 116 ? 19.312 4.531 -17.593 1.00 80.00 116 LEU A CA 1
ATOM 875 C C . LEU A 1 116 ? 18.592 5.242 -18.748 1.00 80.00 116 LEU A C 1
ATOM 877 O O . LEU A 1 116 ? 18.569 6.469 -18.803 1.00 80.00 116 LEU A O 1
ATOM 881 N N . THR A 1 117 ? 17.932 4.480 -19.623 1.00 81.25 117 THR A N 1
ATOM 882 C CA . THR A 1 117 ? 17.171 5.006 -20.770 1.00 81.25 117 THR A CA 1
ATOM 883 C C . THR A 1 117 ? 15.942 5.816 -20.362 1.00 81.25 117 THR A C 1
ATOM 885 O O . THR A 1 117 ? 15.461 6.642 -21.130 1.00 81.25 117 THR A O 1
ATOM 888 N N . CYS A 1 118 ? 15.435 5.608 -19.147 1.00 81.88 118 CYS A N 1
ATOM 889 C CA . CYS A 1 118 ? 14.245 6.281 -18.644 1.00 81.88 118 CYS A CA 1
ATOM 890 C C . CYS A 1 118 ? 14.563 7.571 -17.885 1.00 81.88 118 CYS A C 1
ATOM 892 O O . CYS A 1 118 ? 13.633 8.238 -17.452 1.00 81.88 118 CYS A O 1
ATOM 894 N N . ASN A 1 119 ? 15.839 7.924 -17.690 1.00 81.94 119 ASN A N 1
ATOM 895 C CA . ASN A 1 119 ? 16.262 9.169 -17.038 1.00 81.94 119 ASN A CA 1
ATOM 896 C C . ASN A 1 119 ? 15.493 9.489 -15.734 1.00 81.94 119 ASN A C 1
ATOM 898 O O . ASN A 1 119 ? 15.016 10.606 -15.536 1.00 81.94 119 ASN A O 1
ATOM 902 N N . LYS A 1 120 ? 15.312 8.489 -14.856 1.00 80.06 120 LYS A N 1
ATOM 903 C CA . LYS A 1 120 ? 14.567 8.631 -13.588 1.00 80.06 120 LYS A CA 1
ATOM 904 C C . LYS A 1 120 ? 13.138 9.161 -13.770 1.00 80.06 120 LYS A C 1
ATOM 906 O O . LYS A 1 120 ? 12.640 9.935 -12.950 1.00 80.06 120 LYS A O 1
ATOM 911 N N . HIS A 1 121 ? 12.464 8.733 -14.835 1.00 85.06 121 HIS A N 1
ATOM 912 C CA . HIS A 1 121 ? 11.072 9.094 -15.063 1.00 85.06 121 HIS A CA 1
ATOM 913 C C . HIS A 1 121 ? 10.183 8.644 -13.898 1.00 85.06 121 HIS A C 1
ATOM 915 O O . HIS A 1 121 ? 10.363 7.548 -13.354 1.00 85.06 121 HIS A O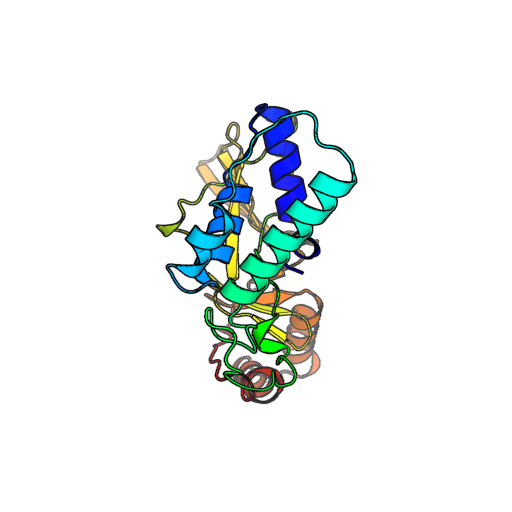 1
ATOM 921 N N . SER A 1 122 ? 9.222 9.489 -13.521 1.00 85.75 122 SER A N 1
ATOM 922 C CA . SER A 1 122 ? 8.291 9.187 -12.435 1.00 85.75 122 SER A CA 1
ATOM 923 C C . SER A 1 122 ? 7.387 8.010 -12.786 1.00 85.75 122 SER A C 1
ATOM 925 O O . SER A 1 122 ? 7.031 7.778 -13.945 1.00 85.75 122 SER A O 1
ATOM 927 N N . LEU A 1 123 ? 7.031 7.238 -11.760 1.00 87.44 123 LEU A N 1
ATOM 928 C CA . LEU A 1 123 ? 6.112 6.122 -11.915 1.00 87.44 123 LEU A CA 1
ATOM 929 C C . LEU A 1 123 ? 4.669 6.622 -11.862 1.00 87.44 123 LEU A C 1
ATOM 931 O O . LEU A 1 123 ? 4.260 7.320 -10.933 1.00 87.44 123 LEU A O 1
ATOM 935 N N . THR A 1 124 ? 3.885 6.211 -12.849 1.00 86.12 124 THR A N 1
ATOM 936 C CA . THR A 1 124 ? 2.433 6.416 -12.875 1.00 86.12 124 THR A CA 1
ATOM 937 C C . THR A 1 124 ? 1.744 5.207 -12.266 1.00 86.12 124 THR A C 1
ATOM 939 O O . THR A 1 124 ? 2.179 4.086 -12.501 1.00 86.12 124 THR A O 1
ATOM 942 N N . GLN A 1 125 ? 0.679 5.388 -11.490 1.00 84.25 125 GLN A N 1
ATOM 943 C CA . GLN A 1 125 ? -0.076 4.232 -11.002 1.00 84.25 125 GLN A CA 1
ATOM 944 C C . GLN A 1 125 ? -0.747 3.519 -12.184 1.00 84.25 125 GLN A C 1
ATOM 946 O O . GLN A 1 125 ? -1.452 4.156 -12.963 1.00 84.25 125 GLN A O 1
ATOM 951 N N . GLU A 1 126 ? -0.553 2.205 -12.305 1.00 69.94 126 GLU A N 1
ATOM 952 C CA . GLU A 1 126 ? -1.106 1.438 -13.432 1.00 69.94 126 GLU A CA 1
ATOM 953 C C . GLU A 1 126 ? -2.576 1.047 -13.246 1.00 69.94 126 GLU A C 1
ATOM 955 O O . GLU A 1 126 ? -3.332 0.942 -14.210 1.00 69.94 126 GLU A O 1
ATOM 960 N N . LEU A 1 127 ? -2.987 0.800 -12.003 1.00 64.81 127 LEU A N 1
ATOM 961 C CA . LEU A 1 127 ? -4.253 0.130 -11.720 1.00 64.81 127 LEU A CA 1
ATOM 962 C C . LEU A 1 127 ? -5.408 1.126 -11.624 1.00 64.81 127 LEU A C 1
ATOM 964 O O . LEU A 1 127 ? -5.360 2.068 -10.828 1.00 64.81 127 LEU A O 1
ATOM 968 N N . ARG A 1 128 ? -6.477 0.858 -12.386 1.00 61.72 128 ARG A N 1
ATOM 969 C CA . ARG A 1 128 ? -7.796 1.461 -12.162 1.00 61.72 128 ARG A CA 1
ATOM 970 C C . ARG A 1 128 ? -8.298 1.019 -10.786 1.00 61.72 128 ARG A C 1
ATOM 972 O O . ARG A 1 128 ? -8.002 -0.084 -10.330 1.00 61.72 128 ARG A O 1
ATOM 979 N N . GLU A 1 129 ? -9.088 1.857 -10.121 1.00 56.97 129 GLU A N 1
ATOM 980 C CA . GLU A 1 129 ? -9.591 1.570 -8.766 1.00 56.97 129 GLU A CA 1
ATOM 981 C C . GLU A 1 129 ? -10.339 0.229 -8.667 1.00 56.97 129 GLU A C 1
ATOM 983 O O . GLU A 1 129 ? -10.267 -0.441 -7.641 1.00 56.97 129 GLU A O 1
ATOM 988 N N . GLN A 1 130 ? -10.992 -0.198 -9.753 1.00 57.75 130 GLN A N 1
ATOM 989 C CA . GLN A 1 130 ? -11.711 -1.474 -9.844 1.00 57.75 130 GLN A CA 1
ATOM 990 C C . GLN A 1 130 ? -10.787 -2.702 -9.939 1.00 57.75 130 GLN A C 1
ATOM 992 O O . GLN A 1 130 ? -11.188 -3.790 -9.535 1.00 57.75 130 GLN A O 1
ATOM 997 N N . ASP A 1 131 ? -9.542 -2.525 -10.390 1.00 61.12 131 ASP A N 1
ATOM 998 C CA . ASP A 1 131 ? -8.557 -3.601 -10.579 1.00 61.12 131 ASP A CA 1
ATOM 999 C C . ASP A 1 131 ? -7.578 -3.714 -9.394 1.00 61.12 131 ASP A C 1
ATOM 1001 O O . ASP A 1 131 ? -6.642 -4.518 -9.397 1.00 61.12 131 ASP A O 1
ATOM 1005 N N . THR A 1 132 ? -7.763 -2.890 -8.358 1.00 71.50 132 THR A N 1
ATOM 1006 C CA . THR A 1 132 ? -6.829 -2.827 -7.232 1.00 71.50 132 THR A CA 1
ATOM 1007 C C . THR A 1 132 ? -7.065 -3.991 -6.270 1.00 71.50 132 THR A C 1
ATOM 1009 O O . THR A 1 132 ? -8.121 -4.120 -5.649 1.00 71.50 132 THR A O 1
ATOM 1012 N N . SER A 1 133 ? -6.053 -4.845 -6.113 1.00 79.06 133 SER A N 1
ATOM 1013 C CA . SER A 1 133 ? -6.138 -6.024 -5.250 1.00 79.06 133 SER A CA 1
ATOM 1014 C C . SER A 1 133 ? -6.184 -5.637 -3.769 1.00 79.06 133 SER A C 1
ATOM 1016 O O . SER A 1 133 ? -5.271 -4.987 -3.256 1.00 79.06 133 SER A O 1
ATOM 1018 N N . GLN A 1 134 ? -7.226 -6.096 -3.071 1.00 87.12 134 GLN A N 1
ATOM 1019 C CA . GLN A 1 134 ? -7.342 -6.011 -1.617 1.00 87.12 134 GLN A CA 1
ATOM 1020 C C . GLN A 1 134 ? -6.721 -7.240 -0.955 1.00 87.12 134 GLN A C 1
ATOM 1022 O O . GLN A 1 134 ? -7.021 -8.382 -1.312 1.00 87.12 134 GLN A O 1
ATOM 1027 N N . VAL A 1 135 ? -5.858 -7.010 0.032 1.00 88.38 135 VAL A N 1
ATOM 1028 C CA . VAL A 1 135 ? -5.101 -8.066 0.709 1.00 88.38 135 VAL A CA 1
ATOM 1029 C C . VAL A 1 135 ? -5.191 -7.957 2.225 1.00 88.38 135 VAL A C 1
ATOM 1031 O O . VAL A 1 135 ? -5.590 -6.936 2.788 1.00 88.38 135 VAL A O 1
ATOM 1034 N N . THR A 1 136 ? -4.811 -9.044 2.894 1.00 88.62 136 THR A N 1
ATOM 1035 C CA . THR A 1 136 ? -4.549 -9.046 4.334 1.00 88.62 136 THR A CA 1
ATOM 1036 C C . THR A 1 136 ? -3.069 -8.768 4.564 1.00 88.62 136 THR A C 1
ATOM 1038 O O . THR A 1 136 ? -2.228 -9.502 4.046 1.00 88.62 136 THR A O 1
ATOM 1041 N N . LEU A 1 137 ? -2.757 -7.728 5.336 1.00 89.38 137 LEU A N 1
ATOM 1042 C CA . LEU A 1 137 ? -1.399 -7.387 5.749 1.00 89.38 137 LEU A CA 1
ATOM 1043 C C . LEU A 1 137 ? -1.177 -7.787 7.211 1.00 89.38 137 LEU A C 1
ATOM 1045 O O . LEU A 1 137 ? -1.914 -7.358 8.099 1.00 89.38 137 LEU A O 1
ATOM 1049 N N . LEU A 1 138 ? -0.135 -8.577 7.456 1.00 88.50 138 LEU A N 1
ATOM 1050 C CA . LEU A 1 138 ? 0.370 -8.882 8.792 1.00 88.50 138 LEU A CA 1
ATOM 1051 C C . LEU A 1 138 ? 1.593 -8.005 9.064 1.00 88.50 138 LEU A C 1
ATOM 1053 O O . LEU A 1 138 ? 2.617 -8.146 8.397 1.00 88.50 138 LEU A O 1
ATOM 1057 N N . GLN A 1 139 ? 1.487 -7.101 10.031 1.00 87.81 139 GLN A N 1
ATOM 1058 C CA . GLN A 1 139 ? 2.576 -6.202 10.402 1.00 87.81 139 GLN A CA 1
ATOM 1059 C C . GLN A 1 139 ? 2.836 -6.324 11.901 1.00 87.81 139 GLN A C 1
ATOM 1061 O O . GLN A 1 139 ? 1.975 -5.989 12.719 1.00 87.81 139 GLN A O 1
ATOM 1066 N N . GLY A 1 140 ? 4.007 -6.843 12.266 1.00 85.06 140 GLY A N 1
ATOM 1067 C CA . GLY A 1 140 ? 4.317 -7.228 13.638 1.00 85.06 140 GLY A CA 1
ATOM 1068 C C . GLY A 1 140 ? 3.255 -8.169 14.221 1.00 85.06 140 GLY A C 1
ATOM 1069 O O . GLY A 1 140 ? 3.048 -9.276 13.732 1.00 85.06 140 GLY A O 1
ATOM 1070 N N . GLY A 1 141 ? 2.565 -7.710 15.267 1.00 79.06 141 GLY A N 1
ATOM 1071 C CA . GLY A 1 141 ? 1.451 -8.426 15.905 1.00 79.06 141 GLY A CA 1
ATOM 1072 C C . GLY A 1 141 ? 0.056 -7.960 15.473 1.00 79.06 141 GLY A C 1
ATOM 1073 O O . GLY A 1 141 ? -0.921 -8.281 16.141 1.00 79.06 141 GLY A O 1
ATOM 1074 N N . GLN A 1 142 ? -0.064 -7.151 14.417 1.00 82.19 142 GLN A N 1
ATOM 1075 C CA . GLN A 1 142 ? -1.340 -6.596 13.964 1.00 82.19 142 GLN A CA 1
ATOM 1076 C C . GLN A 1 142 ? -1.755 -7.161 12.604 1.00 82.19 142 GLN A C 1
ATOM 1078 O O . GLN A 1 142 ? -0.929 -7.396 11.721 1.00 82.19 142 GLN A O 1
ATOM 1083 N N . CYS A 1 143 ? -3.065 -7.343 12.434 1.00 83.56 143 CYS A N 1
ATOM 1084 C CA . CYS A 1 143 ? -3.683 -7.796 11.195 1.00 83.56 143 CYS A CA 1
ATOM 1085 C C . CYS A 1 143 ? -4.528 -6.664 10.594 1.00 83.56 143 CYS A C 1
ATOM 1087 O O . CYS A 1 143 ? -5.449 -6.147 11.232 1.00 83.56 143 CYS A O 1
ATOM 1089 N N . PHE A 1 144 ? -4.211 -6.278 9.361 1.00 84.75 144 PHE A N 1
ATOM 1090 C CA . PHE A 1 144 ? -4.921 -5.256 8.600 1.00 84.75 144 PHE A CA 1
ATOM 1091 C C . PHE A 1 144 ? -5.652 -5.923 7.433 1.00 84.75 144 PHE A C 1
ATOM 1093 O O . PHE A 1 144 ? -5.038 -6.590 6.601 1.00 84.75 144 PHE A O 1
ATOM 1100 N N . LYS A 1 145 ? -6.972 -5.740 7.364 1.00 82.31 145 LYS A N 1
ATOM 1101 C CA . LYS A 1 145 ? -7.812 -6.214 6.255 1.00 82.31 145 LYS A CA 1
ATOM 1102 C C . LYS A 1 145 ? -7.985 -5.140 5.187 1.00 82.31 145 LYS A C 1
ATOM 1104 O O . LYS A 1 145 ? -7.915 -3.950 5.489 1.00 82.31 145 LYS A O 1
ATOM 1109 N N . ASN A 1 146 ? -8.317 -5.590 3.977 1.00 84.25 146 ASN A N 1
ATOM 1110 C CA . ASN A 1 146 ? -8.676 -4.752 2.832 1.00 84.25 146 ASN A CA 1
ATOM 1111 C C . ASN A 1 146 ? -7.607 -3.693 2.519 1.00 84.25 146 ASN A C 1
ATOM 1113 O O . ASN A 1 146 ? -7.918 -2.567 2.139 1.00 84.25 146 ASN A O 1
ATOM 1117 N N . VAL A 1 147 ? -6.338 -4.058 2.712 1.00 88.12 147 VAL A N 1
ATOM 1118 C CA . VAL A 1 147 ? -5.193 -3.213 2.373 1.00 88.12 147 VAL A CA 1
ATOM 1119 C C . VAL A 1 147 ? -5.032 -3.224 0.861 1.00 88.12 147 VAL A C 1
ATOM 1121 O O . VAL A 1 147 ? -5.029 -4.292 0.251 1.00 88.12 147 VAL A O 1
ATOM 1124 N N . LEU A 1 148 ? -4.923 -2.046 0.254 1.00 88.94 148 LEU A N 1
ATOM 1125 C CA . LEU A 1 148 ? -4.741 -1.923 -1.190 1.00 88.94 148 LEU A CA 1
ATOM 1126 C C . LEU A 1 148 ? -3.272 -2.135 -1.553 1.00 88.94 148 LEU A C 1
ATOM 1128 O O . LEU A 1 148 ? -2.385 -1.557 -0.920 1.00 88.94 148 LEU A O 1
ATOM 1132 N N . VAL A 1 149 ? -3.032 -2.938 -2.588 1.00 89.69 149 VAL A N 1
ATOM 1133 C CA . VAL A 1 149 ? -1.714 -3.087 -3.216 1.00 89.69 149 VAL A CA 1
ATOM 1134 C C . VAL A 1 149 ? -1.711 -2.311 -4.521 1.00 89.69 149 VAL A C 1
ATOM 1136 O O . VAL A 1 149 ? -2.479 -2.619 -5.431 1.00 89.69 149 VAL A O 1
ATOM 1139 N N . LEU A 1 150 ? -0.840 -1.313 -4.603 1.00 89.81 150 LEU A N 1
ATOM 1140 C CA . LEU A 1 150 ? -0.669 -0.473 -5.777 1.00 89.81 150 LEU A CA 1
ATOM 1141 C C . LEU A 1 150 ? 0.618 -0.854 -6.510 1.00 89.81 150 LEU A C 1
ATOM 1143 O O . LEU A 1 150 ? 1.633 -1.170 -5.887 1.00 89.81 150 LEU A O 1
ATOM 1147 N N . ALA A 1 151 ? 0.567 -0.774 -7.836 1.00 89.50 151 ALA A N 1
ATOM 1148 C CA . ALA A 1 151 ? 1.716 -0.937 -8.714 1.00 89.50 151 ALA A CA 1
ATOM 1149 C C . ALA A 1 151 ? 1.991 0.368 -9.463 1.00 89.50 151 ALA A C 1
ATOM 1151 O O . ALA A 1 151 ? 1.062 1.079 -9.863 1.00 89.50 151 ALA A O 1
ATOM 1152 N N . GLY A 1 152 ? 3.271 0.669 -9.642 1.00 88.94 152 GLY A N 1
ATOM 1153 C CA . GLY A 1 152 ? 3.744 1.765 -10.475 1.00 88.94 152 GLY A CA 1
ATOM 1154 C C . GLY A 1 152 ? 4.176 1.247 -11.839 1.00 88.94 152 GLY A C 1
ATOM 1155 O O . GLY A 1 152 ? 4.796 0.196 -11.934 1.00 88.94 152 GLY A O 1
ATOM 1156 N N . ARG A 1 153 ? 3.896 2.006 -12.889 1.00 90.50 153 ARG A N 1
ATOM 1157 C CA . ARG A 1 153 ? 4.362 1.772 -14.251 1.00 90.50 153 ARG A CA 1
ATOM 1158 C C . ARG A 1 153 ? 5.270 2.900 -14.682 1.00 90.50 153 ARG A C 1
ATOM 1160 O O . ARG A 1 153 ? 4.914 4.072 -14.528 1.00 90.50 153 ARG A O 1
ATOM 1167 N N . CYS A 1 154 ? 6.393 2.558 -15.296 1.00 89.50 154 CYS A N 1
ATOM 1168 C CA . CYS A 1 154 ? 7.131 3.532 -16.087 1.00 89.50 154 CYS A CA 1
ATOM 1169 C C . CYS A 1 154 ? 6.455 3.714 -17.455 1.00 89.50 154 CYS A C 1
ATOM 1171 O O . CYS A 1 154 ? 6.235 2.746 -18.178 1.00 89.50 154 CYS A O 1
ATOM 1173 N N . SER A 1 155 ? 6.159 4.952 -17.842 1.00 85.06 155 SER A N 1
ATOM 1174 C CA . SER A 1 155 ? 5.567 5.273 -19.151 1.00 85.06 155 SER A CA 1
ATOM 1175 C C . SER A 1 155 ? 6.505 4.982 -20.335 1.00 85.06 155 SER A C 1
ATOM 1177 O O . SER A 1 155 ? 6.026 4.726 -21.436 1.00 85.06 155 SER A O 1
ATOM 1179 N N . ILE A 1 156 ? 7.825 4.992 -20.103 1.00 85.81 156 ILE A N 1
ATOM 1180 C CA . ILE A 1 156 ? 8.862 4.834 -21.133 1.00 85.81 156 ILE A CA 1
ATOM 1181 C C . ILE A 1 156 ? 9.155 3.349 -21.380 1.00 85.81 156 ILE A C 1
ATOM 1183 O O . ILE A 1 156 ? 8.830 2.828 -22.442 1.00 85.81 156 ILE A O 1
ATOM 1187 N N . CYS A 1 157 ? 9.730 2.646 -20.397 1.00 85.94 157 CYS A N 1
ATOM 1188 C CA . CYS A 1 157 ? 10.109 1.234 -20.549 1.00 85.94 157 CYS A CA 1
ATOM 1189 C C . CYS A 1 157 ? 8.978 0.244 -20.252 1.00 85.94 157 CYS A C 1
ATOM 1191 O O . CYS A 1 157 ? 9.163 -0.955 -20.417 1.00 85.94 157 CYS A O 1
ATOM 1193 N N . ARG A 1 158 ? 7.810 0.719 -19.794 1.00 86.69 158 ARG A N 1
ATOM 1194 C CA . ARG A 1 158 ? 6.650 -0.111 -19.420 1.00 86.69 158 ARG A CA 1
ATOM 1195 C C . ARG A 1 158 ? 6.907 -1.118 -18.292 1.00 86.69 158 ARG A C 1
ATOM 1197 O O . ARG A 1 158 ? 6.011 -1.906 -18.011 1.00 86.69 158 ARG A O 1
ATOM 1204 N N . THR A 1 159 ? 8.054 -1.048 -17.612 1.00 88.69 159 THR A N 1
ATOM 1205 C CA . THR A 1 159 ? 8.336 -1.840 -16.412 1.00 88.69 159 THR A CA 1
ATOM 1206 C C . THR A 1 159 ? 7.302 -1.561 -15.326 1.00 88.69 159 THR A C 1
ATOM 1208 O O . THR A 1 159 ? 6.984 -0.404 -15.024 1.00 88.69 159 THR A O 1
ATOM 1211 N N . LEU A 1 160 ? 6.814 -2.650 -14.742 1.00 89.75 160 LEU A N 1
ATOM 1212 C CA . LEU A 1 160 ? 5.935 -2.707 -13.588 1.00 89.75 160 LEU A CA 1
ATOM 1213 C C . LEU A 1 160 ? 6.768 -2.785 -12.312 1.00 89.75 160 LEU A C 1
ATOM 1215 O O . LEU A 1 160 ? 7.581 -3.689 -12.143 1.00 89.75 160 LEU A O 1
ATOM 1219 N N . TYR A 1 161 ? 6.499 -1.890 -11.380 1.00 89.56 161 TYR A N 1
ATOM 1220 C CA . TYR A 1 161 ? 7.087 -1.867 -10.052 1.00 89.56 161 TYR A CA 1
ATOM 1221 C C . TYR A 1 161 ? 5.989 -2.217 -9.056 1.00 89.56 161 TYR A C 1
ATOM 1223 O O . TYR A 1 161 ? 5.008 -1.484 -8.920 1.00 89.56 161 TYR A O 1
ATOM 1231 N N . TRP A 1 162 ? 6.144 -3.343 -8.370 1.00 89.81 162 TRP A N 1
ATOM 1232 C CA . TRP A 1 162 ? 5.327 -3.742 -7.228 1.00 89.81 162 TRP A CA 1
ATOM 1233 C C . TRP A 1 162 ? 6.094 -3.480 -5.929 1.00 89.81 162 TRP A C 1
ATOM 1235 O O . TRP A 1 162 ? 7.247 -3.054 -5.930 1.00 89.81 162 TRP A O 1
ATOM 1245 N N . ALA A 1 163 ? 5.447 -3.719 -4.790 1.00 89.00 163 ALA A N 1
ATOM 1246 C CA . ALA A 1 163 ? 6.094 -3.541 -3.492 1.00 89.00 163 ALA A CA 1
ATOM 1247 C C . ALA A 1 163 ? 7.162 -4.604 -3.175 1.00 89.00 163 ALA A C 1
ATOM 1249 O O . ALA A 1 163 ? 8.093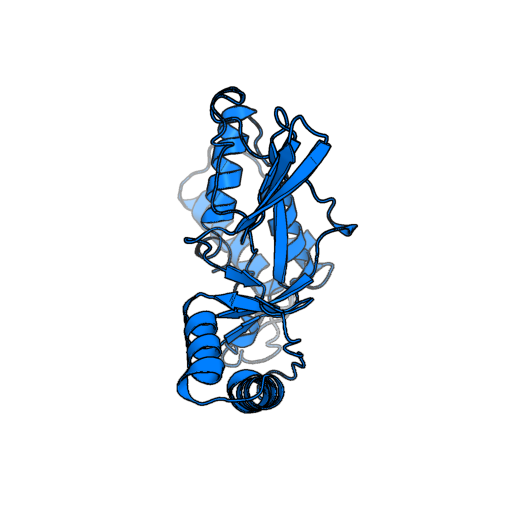 -4.305 -2.432 1.00 89.00 163 ALA A O 1
ATOM 1250 N N . ASP A 1 164 ? 7.033 -5.825 -3.710 1.00 88.94 164 ASP A N 1
ATOM 1251 C CA . ASP A 1 164 ? 7.965 -6.937 -3.472 1.00 88.94 164 ASP A CA 1
ATOM 1252 C C . ASP A 1 164 ? 8.814 -7.326 -4.691 1.00 88.94 164 ASP A C 1
ATOM 1254 O O . ASP A 1 164 ? 9.806 -8.035 -4.526 1.00 88.94 164 ASP A O 1
ATOM 1258 N N . HIS A 1 165 ? 8.450 -6.889 -5.897 1.00 87.62 165 HIS A N 1
ATOM 1259 C CA . HIS A 1 165 ? 9.165 -7.238 -7.122 1.00 87.62 165 HIS A CA 1
ATOM 1260 C C . HIS A 1 165 ? 8.995 -6.199 -8.230 1.00 87.62 165 HIS A C 1
ATOM 1262 O O . HIS A 1 165 ? 8.066 -5.394 -8.226 1.00 87.62 165 HIS A O 1
ATOM 1268 N N . GLU A 1 166 ? 9.869 -6.278 -9.220 1.00 87.88 166 GLU A N 1
ATOM 1269 C CA . GLU A 1 166 ? 9.773 -5.564 -10.486 1.00 87.88 166 GLU A CA 1
ATOM 1270 C C . GLU A 1 166 ? 9.523 -6.574 -11.604 1.00 87.88 166 GLU A C 1
ATOM 1272 O O . GLU A 1 166 ? 10.067 -7.679 -11.582 1.00 87.88 166 GLU A O 1
ATOM 1277 N N . ARG A 1 167 ? 8.687 -6.215 -12.577 1.00 87.19 167 ARG A N 1
ATOM 1278 C CA . ARG A 1 167 ? 8.392 -7.044 -13.744 1.00 87.19 167 ARG A CA 1
ATOM 1279 C C . ARG A 1 167 ? 8.594 -6.243 -15.018 1.00 87.19 167 ARG A C 1
ATOM 1281 O O . ARG A 1 167 ? 8.007 -5.175 -15.182 1.00 87.19 167 ARG A O 1
ATOM 1288 N N . PHE A 1 168 ? 9.389 -6.773 -15.930 1.00 86.25 168 PHE A N 1
ATOM 1289 C CA . PHE A 1 168 ? 9.626 -6.180 -17.241 1.00 86.25 168 PHE A CA 1
ATOM 1290 C C . PHE A 1 168 ? 9.786 -7.270 -18.290 1.00 86.25 168 PHE A C 1
ATOM 1292 O O . PHE A 1 168 ? 10.204 -8.384 -17.981 1.00 86.25 168 PHE A O 1
ATOM 1299 N N . THR A 1 169 ? 9.458 -6.927 -19.528 1.00 85.19 169 THR A N 1
ATOM 1300 C CA . THR A 1 169 ? 9.670 -7.792 -20.686 1.00 85.19 169 THR A CA 1
ATOM 1301 C C . THR A 1 169 ? 11.046 -7.480 -21.267 1.00 85.19 169 THR A C 1
ATOM 1303 O O . THR A 1 169 ? 11.364 -6.314 -21.505 1.00 85.19 169 THR A O 1
ATOM 1306 N N . GLN A 1 170 ? 11.880 -8.500 -21.434 1.00 80.69 170 GLN A N 1
ATOM 1307 C CA . GLN A 1 170 ? 13.191 -8.385 -22.068 1.00 80.69 170 GLN A CA 1
ATOM 1308 C C . GLN A 1 170 ? 13.069 -8.330 -23.604 1.00 80.69 170 GLN A C 1
ATOM 1310 O O . GLN A 1 170 ? 12.013 -8.616 -24.169 1.00 80.69 170 GLN A O 1
ATOM 1315 N N . ASP A 1 171 ? 14.160 -7.979 -24.294 1.00 78.12 171 ASP A N 1
ATOM 1316 C CA . ASP A 1 171 ? 14.194 -7.811 -25.760 1.00 78.12 171 ASP A CA 1
ATOM 1317 C C . ASP A 1 171 ? 13.880 -9.105 -26.538 1.00 78.12 171 ASP A C 1
ATOM 1319 O O . ASP A 1 171 ? 13.389 -9.068 -27.664 1.00 78.12 171 ASP A O 1
ATOM 1323 N N . ASN A 1 172 ? 14.130 -10.260 -25.922 1.00 79.00 172 ASN A N 1
ATOM 1324 C CA . ASN A 1 172 ? 13.770 -11.601 -26.397 1.00 79.00 172 ASN A CA 1
ATOM 1325 C C . ASN A 1 172 ? 12.274 -11.940 -26.220 1.00 79.00 172 ASN A C 1
ATOM 1327 O O . ASN A 1 172 ? 11.842 -13.003 -26.657 1.00 79.00 172 ASN A O 1
ATOM 1331 N N . GLY A 1 173 ? 11.479 -11.049 -25.617 1.00 79.19 173 GLY A N 1
ATOM 1332 C CA . GLY A 1 173 ? 10.048 -11.239 -25.369 1.00 79.19 173 GLY A CA 1
ATOM 1333 C C . GLY A 1 173 ? 9.722 -11.977 -24.068 1.00 79.19 173 GLY A C 1
ATOM 1334 O O . GLY A 1 173 ? 8.544 -12.161 -23.763 1.00 79.19 173 GLY A O 1
ATOM 1335 N N . ASP A 1 174 ? 10.735 -12.367 -23.291 1.00 83.69 174 ASP A N 1
ATOM 1336 C CA . ASP A 1 174 ? 10.543 -13.065 -22.023 1.00 83.69 174 ASP A CA 1
ATOM 1337 C C . ASP A 1 174 ? 10.182 -12.087 -20.900 1.00 83.69 174 ASP A C 1
ATOM 1339 O O . ASP A 1 174 ? 10.823 -11.051 -20.703 1.00 83.69 174 ASP A O 1
ATOM 1343 N N . ASP A 1 175 ? 9.160 -12.437 -20.118 1.00 84.75 175 ASP A N 1
ATOM 1344 C CA . ASP A 1 175 ? 8.780 -11.685 -18.926 1.00 84.75 175 ASP A CA 1
ATOM 1345 C C . ASP A 1 175 ? 9.658 -12.083 -17.740 1.00 84.75 175 ASP A C 1
ATOM 1347 O O . ASP A 1 175 ? 9.586 -13.202 -17.224 1.00 84.75 175 ASP A O 1
ATOM 1351 N N . VAL A 1 176 ? 10.444 -11.128 -17.252 1.00 86.56 176 VAL A N 1
ATOM 1352 C CA . VAL A 1 176 ? 11.331 -11.309 -16.106 1.00 86.56 176 VAL A CA 1
ATOM 1353 C C . VAL A 1 176 ? 10.738 -10.653 -14.869 1.00 86.56 176 VAL A C 1
ATOM 1355 O O . VAL A 1 176 ? 10.176 -9.559 -14.918 1.00 86.56 176 VAL A O 1
ATOM 1358 N N . CYS A 1 177 ? 10.871 -11.348 -13.740 1.00 86.88 177 CYS A N 1
ATOM 1359 C CA . CYS A 1 177 ? 10.430 -10.902 -12.426 1.00 86.88 177 CYS A CA 1
ATOM 1360 C C . CYS A 1 177 ? 11.628 -10.873 -11.469 1.00 86.88 177 CYS A C 1
ATOM 1362 O O . CYS A 1 177 ? 12.233 -11.914 -11.206 1.00 86.88 177 CYS A O 1
ATOM 1364 N N . LEU A 1 178 ? 11.965 -9.693 -10.950 1.00 86.06 178 LEU A N 1
ATOM 1365 C CA . LEU A 1 178 ? 13.061 -9.486 -10.004 1.00 86.06 178 LEU A CA 1
ATOM 1366 C C . LEU A 1 178 ? 12.502 -9.145 -8.625 1.00 86.06 178 LEU A C 1
ATOM 1368 O O . LEU A 1 178 ? 11.885 -8.100 -8.442 1.00 86.06 178 LEU A O 1
ATOM 1372 N N . TYR A 1 179 ? 12.728 -10.015 -7.642 1.00 85.44 179 TYR A N 1
ATOM 1373 C CA . TYR A 1 179 ? 12.304 -9.767 -6.265 1.00 85.44 179 TYR A CA 1
ATOM 1374 C C . TYR A 1 179 ? 13.256 -8.808 -5.550 1.00 85.44 179 TYR A C 1
ATOM 1376 O O . TYR A 1 179 ? 14.478 -8.919 -5.652 1.00 85.44 179 TYR A O 1
ATOM 1384 N N . LEU A 1 180 ? 12.683 -7.875 -4.794 1.00 84.06 180 LEU A N 1
ATOM 1385 C CA . LEU A 1 180 ? 13.426 -6.816 -4.127 1.00 84.06 180 LEU A CA 1
ATOM 1386 C C . LEU A 1 180 ? 13.906 -7.270 -2.745 1.00 84.06 180 LEU A C 1
ATOM 1388 O O . LEU A 1 180 ? 13.119 -7.454 -1.812 1.00 84.06 180 LEU A O 1
ATOM 1392 N N . ASN A 1 181 ? 15.227 -7.359 -2.585 1.00 83.44 181 ASN A N 1
ATOM 1393 C CA . ASN A 1 181 ? 15.868 -7.728 -1.318 1.00 83.44 181 ASN A CA 1
ATOM 1394 C C . ASN A 1 181 ? 15.624 -6.736 -0.183 1.00 83.44 181 ASN A C 1
ATOM 1396 O O . ASN A 1 181 ? 15.787 -7.128 0.972 1.00 83.44 181 ASN A O 1
ATOM 1400 N N . ASP A 1 182 ? 15.179 -5.514 -0.484 1.00 84.81 182 ASP A N 1
ATOM 1401 C CA . ASP A 1 182 ? 14.858 -4.454 0.480 1.00 84.81 182 ASP A CA 1
ATOM 1402 C C . ASP A 1 182 ? 13.356 -4.143 0.572 1.00 84.81 182 ASP A C 1
ATOM 1404 O O . ASP A 1 182 ? 12.951 -3.230 1.290 1.00 84.81 182 ASP A O 1
ATOM 1408 N N . ALA A 1 183 ? 12.502 -4.960 -0.064 1.00 87.56 183 ALA A N 1
ATOM 1409 C CA . ALA A 1 183 ? 11.050 -4.834 0.032 1.00 87.56 183 ALA A CA 1
ATOM 1410 C C . ALA A 1 183 ? 10.572 -4.764 1.491 1.00 87.56 183 ALA A C 1
ATOM 1412 O O . ALA A 1 183 ? 10.859 -5.656 2.301 1.00 87.56 183 ALA A O 1
ATOM 1413 N N . LYS A 1 184 ? 9.813 -3.717 1.824 1.00 89.25 184 LYS A N 1
ATOM 1414 C CA . LYS A 1 184 ? 9.213 -3.515 3.154 1.00 89.25 184 LYS A CA 1
ATOM 1415 C C . LYS A 1 184 ? 8.148 -4.566 3.468 1.00 89.25 184 LYS A C 1
ATOM 1417 O O . LYS A 1 184 ? 8.057 -5.035 4.604 1.00 89.25 184 LYS A O 1
ATOM 1422 N N . TYR A 1 185 ? 7.376 -4.934 2.448 1.00 91.38 185 TYR A N 1
ATOM 1423 C CA . TYR A 1 185 ? 6.322 -5.934 2.518 1.00 91.38 185 TYR A CA 1
ATOM 1424 C C . TYR A 1 185 ? 6.567 -7.031 1.489 1.00 91.38 185 TYR A C 1
ATOM 1426 O O . TYR A 1 185 ? 6.992 -6.754 0.373 1.00 91.38 185 TYR A O 1
ATOM 1434 N N . LEU A 1 186 ? 6.275 -8.272 1.865 1.00 90.56 186 LEU A N 1
ATOM 1435 C CA . LEU A 1 186 ? 6.494 -9.462 1.049 1.00 90.56 186 LEU A CA 1
ATOM 1436 C C . LEU A 1 186 ? 5.200 -10.264 0.940 1.00 90.56 186 LEU A C 1
ATOM 1438 O O . LEU A 1 186 ? 4.464 -10.426 1.917 1.00 90.56 186 LEU A O 1
ATOM 1442 N N . LYS A 1 187 ? 4.928 -10.813 -0.243 1.00 89.06 187 LYS A N 1
ATOM 1443 C CA . LYS A 1 187 ? 3.755 -11.655 -0.480 1.00 89.06 187 LYS A CA 1
ATOM 1444 C C . LYS A 1 187 ? 4.036 -13.116 -0.104 1.00 89.06 187 LYS A C 1
ATOM 1446 O O . LYS A 1 187 ? 4.831 -13.794 -0.756 1.00 89.06 187 LYS A O 1
ATOM 1451 N N . VAL A 1 188 ? 3.329 -13.630 0.906 1.00 83.12 188 VAL A N 1
ATOM 1452 C CA . VAL A 1 188 ? 3.509 -14.997 1.462 1.00 83.12 188 VAL A CA 1
ATOM 1453 C C . VAL A 1 188 ? 2.326 -15.925 1.133 1.00 83.12 188 VAL A C 1
ATOM 1455 O O . VAL A 1 188 ? 2.347 -17.118 1.416 1.00 83.12 188 VAL A O 1
ATOM 1458 N N . GLY A 1 189 ? 1.295 -15.417 0.458 1.00 76.50 189 GLY A N 1
ATOM 1459 C CA . GLY A 1 189 ? 0.191 -16.225 -0.060 1.00 76.50 189 GLY A CA 1
ATOM 1460 C C . GLY A 1 189 ? -0.523 -15.550 -1.226 1.00 76.50 189 GLY A C 1
ATOM 1461 O O . GLY A 1 189 ? -0.076 -14.520 -1.724 1.00 76.50 189 GLY A O 1
ATOM 1462 N N . LYS A 1 190 ? -1.661 -16.104 -1.662 1.00 77.56 190 LYS A N 1
ATOM 1463 C CA . LYS A 1 190 ? -2.448 -15.504 -2.759 1.00 77.56 190 LYS A CA 1
ATOM 1464 C C . LYS A 1 190 ? -2.890 -14.067 -2.444 1.00 77.56 190 LYS A C 1
ATOM 1466 O O . LYS A 1 190 ? -2.726 -13.193 -3.289 1.00 77.56 190 LYS A O 1
ATOM 1471 N N . SER A 1 191 ? -3.375 -13.834 -1.225 1.00 83.31 191 SER A N 1
ATOM 1472 C CA . SER A 1 191 ? -3.922 -12.554 -0.746 1.00 83.31 191 SER A CA 1
ATOM 1473 C C . SER A 1 191 ? -3.341 -12.116 0.606 1.00 83.31 191 SER A C 1
ATOM 1475 O O . SER A 1 191 ? -3.954 -11.322 1.319 1.00 83.31 191 SER A O 1
ATOM 1477 N N . VAL A 1 192 ? -2.169 -12.646 0.978 1.00 87.19 192 VAL A N 1
ATOM 1478 C CA . VAL A 1 192 ? -1.515 -12.356 2.262 1.00 87.19 192 VAL A CA 1
ATOM 1479 C C . VAL A 1 192 ? -0.157 -11.720 2.018 1.00 87.19 192 VAL A C 1
ATOM 1481 O O . VAL A 1 192 ? 0.709 -12.311 1.365 1.00 87.19 192 VAL A O 1
ATOM 1484 N N . TRP A 1 193 ? 0.004 -10.530 2.579 1.00 91.19 193 TRP A N 1
ATOM 1485 C CA . TRP A 1 193 ? 1.241 -9.770 2.622 1.00 91.19 193 TRP A CA 1
ATOM 1486 C C . TRP A 1 193 ? 1.707 -9.651 4.062 1.00 91.19 193 TRP A C 1
ATOM 1488 O O . TRP A 1 193 ? 0.899 -9.637 4.992 1.00 91.19 193 TRP A O 1
ATOM 1498 N N . VAL A 1 194 ? 3.014 -9.589 4.256 1.00 90.62 194 VAL A N 1
ATOM 1499 C CA . VAL A 1 194 ? 3.615 -9.509 5.584 1.00 90.62 194 VAL A CA 1
ATOM 1500 C C . VAL A 1 194 ? 4.744 -8.491 5.586 1.00 90.62 194 VAL A C 1
ATOM 1502 O O . VAL A 1 194 ? 5.371 -8.267 4.552 1.00 90.62 194 VAL A O 1
ATOM 1505 N N . ASP A 1 195 ? 5.028 -7.887 6.733 1.00 91.69 195 ASP A N 1
ATOM 1506 C CA . ASP A 1 195 ? 6.271 -7.141 6.921 1.00 91.69 195 ASP A CA 1
ATOM 1507 C C . ASP A 1 195 ? 7.480 -8.078 7.098 1.00 91.69 195 ASP A C 1
ATOM 1509 O O . ASP A 1 195 ? 7.356 -9.300 7.234 1.00 91.69 195 ASP A O 1
ATOM 1513 N N . ARG A 1 196 ? 8.688 -7.507 7.116 1.00 89.31 196 ARG A N 1
ATOM 1514 C CA . ARG A 1 196 ? 9.920 -8.290 7.305 1.00 89.31 196 ARG A CA 1
ATOM 1515 C C . ARG A 1 196 ? 9.991 -9.021 8.641 1.00 89.31 196 ARG A C 1
ATOM 1517 O O . ARG A 1 196 ? 10.626 -10.072 8.709 1.00 89.31 196 ARG A O 1
ATOM 1524 N N . LEU A 1 197 ? 9.394 -8.473 9.697 1.00 90.25 197 LEU A N 1
ATOM 1525 C CA . LEU A 1 197 ? 9.440 -9.081 11.025 1.00 90.25 197 LEU A CA 1
ATOM 1526 C C . LEU A 1 197 ? 8.646 -10.387 11.021 1.00 90.25 197 LEU A C 1
ATOM 1528 O O . LEU A 1 197 ? 9.175 -11.439 11.383 1.00 90.25 197 LEU A O 1
ATOM 1532 N N . VAL A 1 198 ? 7.411 -10.336 10.528 1.00 89.12 198 VAL A N 1
ATOM 1533 C CA . VAL A 1 198 ? 6.545 -11.503 10.374 1.00 89.12 198 VAL A CA 1
ATOM 1534 C C . VAL A 1 198 ? 7.124 -12.468 9.343 1.00 89.12 198 VAL A C 1
ATOM 1536 O O . VAL A 1 198 ? 7.137 -13.671 9.591 1.00 89.12 198 VAL A O 1
ATOM 1539 N N . PHE A 1 199 ? 7.676 -11.977 8.228 1.00 88.62 199 PHE A N 1
ATOM 1540 C CA . PHE A 1 199 ? 8.349 -12.830 7.246 1.00 88.62 199 PHE A CA 1
ATOM 1541 C C . PHE A 1 199 ? 9.475 -13.654 7.879 1.00 88.62 199 PHE A C 1
ATOM 1543 O O . PHE A 1 199 ? 9.501 -14.874 7.732 1.00 88.62 199 PHE A O 1
ATOM 1550 N N . ARG A 1 200 ? 10.372 -13.011 8.639 1.00 88.75 200 ARG A N 1
ATOM 1551 C CA . ARG A 1 200 ? 11.466 -13.694 9.346 1.00 88.75 200 ARG A CA 1
ATOM 1552 C C . ARG A 1 200 ? 10.939 -14.718 10.345 1.00 88.75 200 ARG A C 1
ATOM 1554 O O . ARG A 1 200 ? 11.478 -15.818 10.404 1.00 88.75 200 ARG A O 1
ATOM 1561 N N . ALA A 1 201 ? 9.879 -14.393 11.086 1.00 88.69 201 ALA A N 1
ATOM 1562 C CA . ALA A 1 201 ? 9.246 -15.336 12.005 1.00 88.69 201 ALA A CA 1
ATOM 1563 C C . ALA A 1 201 ? 8.689 -16.569 11.270 1.00 88.69 201 ALA A C 1
ATOM 1565 O O . ALA A 1 201 ? 8.913 -17.693 11.711 1.00 88.69 201 ALA A O 1
ATOM 1566 N N . ILE A 1 202 ? 8.029 -16.374 10.123 1.00 86.81 202 ILE A N 1
ATOM 1567 C CA . ILE A 1 202 ? 7.486 -17.461 9.293 1.00 86.81 202 ILE A CA 1
ATOM 1568 C C . ILE A 1 202 ? 8.609 -18.332 8.718 1.00 86.81 202 ILE A C 1
ATOM 1570 O O . ILE A 1 202 ? 8.520 -19.557 8.766 1.00 86.81 202 ILE A O 1
ATOM 1574 N N . VAL A 1 203 ? 9.668 -17.722 8.179 1.00 87.62 203 VAL A N 1
ATOM 1575 C CA . VAL A 1 203 ? 10.834 -18.444 7.645 1.00 87.62 203 VAL A CA 1
ATOM 1576 C C . VAL A 1 203 ? 11.510 -19.245 8.758 1.00 87.62 203 VAL A C 1
ATOM 1578 O O . VAL A 1 203 ? 11.722 -20.442 8.597 1.00 87.62 203 VAL A O 1
ATOM 1581 N N . ASN A 1 204 ? 11.763 -18.634 9.916 1.00 88.75 204 ASN A N 1
ATOM 1582 C CA . ASN A 1 204 ? 12.364 -19.316 11.062 1.00 88.75 204 ASN A CA 1
ATOM 1583 C C . ASN A 1 204 ? 11.484 -20.479 11.560 1.00 88.75 204 ASN A C 1
ATOM 1585 O O . ASN A 1 204 ? 11.979 -21.574 11.809 1.00 88.75 204 ASN A O 1
ATOM 1589 N N . ALA A 1 205 ? 10.163 -20.287 11.625 1.00 86.25 205 ALA A N 1
ATOM 1590 C CA . ALA A 1 205 ? 9.222 -21.350 11.973 1.00 86.25 205 ALA A CA 1
ATOM 1591 C C . ALA A 1 205 ? 9.262 -22.520 10.973 1.00 86.25 205 ALA A C 1
ATOM 1593 O O . ALA A 1 205 ? 9.288 -23.676 11.388 1.00 86.25 205 ALA A O 1
ATOM 1594 N N . ASN A 1 206 ? 9.306 -22.237 9.668 1.00 86.06 206 ASN A N 1
ATOM 1595 C CA . ASN A 1 206 ? 9.354 -23.270 8.630 1.00 86.06 206 ASN A CA 1
ATOM 1596 C C . ASN A 1 206 ? 10.689 -24.029 8.602 1.00 86.06 206 ASN A C 1
ATOM 1598 O O . ASN A 1 206 ? 10.682 -25.244 8.420 1.00 86.06 206 ASN A O 1
ATOM 1602 N N . TYR A 1 207 ? 11.822 -23.334 8.740 1.00 86.56 207 TYR A N 1
ATOM 1603 C CA . TYR A 1 207 ? 13.143 -23.930 8.509 1.00 86.56 207 TYR A CA 1
ATOM 1604 C C . TYR A 1 207 ? 13.850 -24.388 9.785 1.00 86.56 207 TYR A C 1
ATOM 1606 O O . TYR A 1 207 ? 14.498 -25.427 9.750 1.00 86.56 207 TYR A O 1
ATOM 1614 N N . SER A 1 208 ? 13.699 -23.677 10.904 1.00 89.88 208 SER A N 1
ATOM 1615 C CA . SER A 1 208 ? 14.354 -24.045 12.171 1.00 89.88 208 SER A CA 1
ATOM 1616 C C . SER A 1 208 ? 13.477 -24.933 13.049 1.00 89.88 208 SER A C 1
ATOM 1618 O O . SER A 1 208 ? 13.989 -25.756 13.799 1.00 89.88 208 SER A O 1
ATOM 1620 N N . PHE A 1 209 ? 12.152 -24.775 12.965 1.00 86.12 209 PHE A N 1
ATOM 1621 C CA . PHE A 1 209 ? 11.193 -25.543 13.770 1.00 86.12 209 PHE A CA 1
ATOM 1622 C C . PHE A 1 209 ? 10.360 -26.532 12.948 1.00 86.12 209 PHE A C 1
ATOM 1624 O O . PHE A 1 209 ? 9.498 -27.208 13.506 1.00 86.12 209 PHE A O 1
ATOM 1631 N N . HIS A 1 210 ? 10.581 -26.605 11.628 1.00 86.88 210 HIS A N 1
ATOM 1632 C CA . HIS A 1 210 ? 9.831 -27.465 10.703 1.00 86.88 210 HIS A CA 1
ATOM 1633 C C . HIS A 1 210 ? 8.303 -27.343 10.840 1.00 86.88 210 HIS A C 1
ATOM 1635 O O . HIS A 1 210 ? 7.551 -28.287 10.578 1.00 86.88 210 HIS A O 1
ATOM 1641 N N . ALA A 1 211 ? 7.821 -26.167 11.248 1.00 85.31 211 ALA A N 1
ATOM 1642 C CA . ALA A 1 211 ? 6.403 -25.919 11.407 1.00 85.31 211 ALA A CA 1
ATOM 1643 C C . ALA A 1 211 ? 5.723 -25.959 10.036 1.00 85.31 211 ALA A C 1
ATOM 1645 O O . ALA A 1 211 ? 6.179 -25.354 9.069 1.00 85.31 211 ALA A O 1
ATOM 1646 N N . SER A 1 212 ? 4.593 -26.657 9.938 1.00 84.50 212 SER A N 1
ATOM 1647 C CA . SER A 1 212 ? 3.815 -26.648 8.700 1.00 84.50 212 SER A CA 1
ATOM 1648 C C . SER A 1 212 ? 3.155 -25.281 8.475 1.00 84.50 212 SER A C 1
ATOM 1650 O O . SER A 1 212 ? 2.735 -24.613 9.422 1.00 84.50 212 SER A O 1
ATOM 1652 N N . ALA A 1 213 ? 2.941 -24.897 7.212 1.00 81.19 213 ALA A N 1
ATOM 1653 C CA . ALA A 1 213 ? 2.200 -23.675 6.872 1.00 81.19 213 ALA A CA 1
ATOM 1654 C C . ALA A 1 213 ? 0.796 -23.628 7.515 1.00 81.19 213 ALA A C 1
ATOM 1656 O O . ALA A 1 213 ? 0.290 -22.554 7.848 1.00 81.19 213 ALA A O 1
ATOM 1657 N N . ALA A 1 214 ? 0.175 -24.793 7.735 1.00 83.31 214 ALA A N 1
ATOM 1658 C CA . ALA A 1 214 ? -1.096 -24.917 8.442 1.00 83.31 214 ALA A CA 1
ATOM 1659 C C . ALA A 1 214 ? -0.963 -24.607 9.942 1.00 83.31 214 ALA A C 1
ATOM 1661 O O . ALA A 1 214 ? -1.815 -23.908 10.489 1.00 83.31 214 ALA A O 1
ATOM 1662 N N . ALA A 1 215 ? 0.101 -25.084 10.597 1.00 82.88 215 ALA A N 1
ATOM 1663 C CA . ALA A 1 215 ? 0.383 -24.780 11.999 1.00 82.88 215 ALA A CA 1
ATOM 1664 C C . ALA A 1 215 ? 0.668 -23.285 12.202 1.00 82.88 215 ALA A C 1
ATOM 1666 O O . ALA A 1 215 ? 0.079 -22.672 13.088 1.00 82.88 215 ALA A O 1
ATOM 1667 N N . ILE A 1 216 ? 1.470 -22.679 11.320 1.00 82.44 216 ILE A N 1
ATOM 1668 C CA . ILE A 1 216 ? 1.744 -21.234 11.334 1.00 82.44 216 ILE A CA 1
ATOM 1669 C C . ILE A 1 216 ? 0.445 -20.445 11.125 1.00 82.44 216 ILE A C 1
ATOM 1671 O O . ILE A 1 216 ? 0.142 -19.530 11.884 1.00 82.44 216 ILE A O 1
ATOM 1675 N N . THR A 1 217 ? -0.377 -20.838 10.146 1.00 81.50 217 THR A N 1
ATOM 1676 C CA . THR A 1 217 ? -1.686 -20.205 9.919 1.00 81.50 217 THR A CA 1
ATOM 1677 C C . THR A 1 217 ? -2.558 -20.276 11.173 1.00 81.50 217 THR A C 1
ATOM 1679 O O . THR A 1 217 ? -3.121 -19.264 11.576 1.00 81.50 217 THR A O 1
ATOM 1682 N N . LYS A 1 218 ? -2.652 -21.447 11.820 1.00 80.94 218 LYS A N 1
ATOM 1683 C CA . LYS A 1 218 ? -3.422 -21.617 13.060 1.00 80.94 218 LYS A CA 1
ATOM 1684 C C . LYS A 1 218 ? -2.888 -20.736 14.185 1.00 80.94 218 LYS A C 1
ATOM 1686 O O . LYS A 1 218 ? -3.683 -20.028 14.789 1.00 80.94 218 LYS A O 1
ATOM 1691 N N . PHE A 1 219 ? -1.580 -20.737 14.440 1.00 82.50 219 PHE A N 1
ATOM 1692 C CA . PHE A 1 219 ? -0.985 -19.889 15.476 1.00 82.50 219 PHE A CA 1
ATOM 1693 C C . PHE A 1 219 ? -1.347 -18.424 15.251 1.00 82.50 219 PHE A C 1
ATOM 1695 O O . PHE A 1 219 ? -1.897 -17.790 16.141 1.00 82.50 219 PHE A O 1
ATOM 1702 N N . TRP A 1 220 ? -1.128 -17.895 14.043 1.00 77.88 220 TRP A N 1
ATOM 1703 C CA . TRP A 1 220 ? -1.432 -16.491 13.767 1.00 77.88 220 TRP A CA 1
ATOM 1704 C C . TRP A 1 220 ? -2.935 -16.197 13.86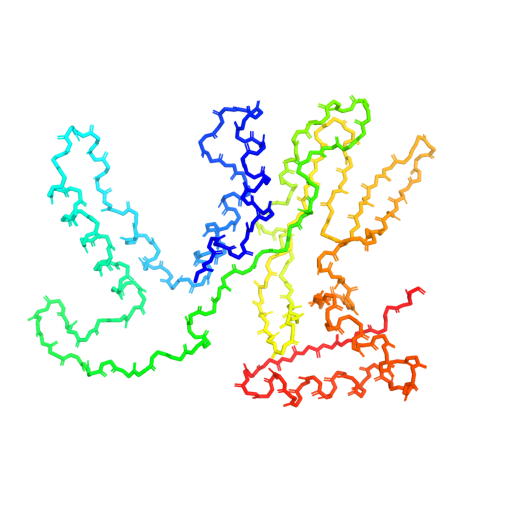3 1.00 77.88 220 TRP A C 1
ATOM 1706 O O . TRP A 1 220 ? -3.308 -15.105 14.298 1.00 77.88 220 TRP A O 1
ATOM 1716 N N . HIS A 1 221 ? -3.790 -17.174 13.524 1.00 76.75 221 HIS A N 1
ATOM 1717 C CA . HIS A 1 221 ? -5.229 -17.079 13.775 1.00 76.75 221 HIS A CA 1
ATOM 1718 C C . HIS A 1 221 ? -5.547 -16.868 15.244 1.00 76.75 221 HIS A C 1
ATOM 1720 O O . HIS A 1 221 ? -6.215 -15.901 15.599 1.00 76.75 221 HIS A O 1
ATOM 1726 N N . PHE A 1 222 ? -5.047 -17.757 16.096 1.00 76.38 222 PHE A N 1
ATOM 1727 C CA . PHE A 1 222 ? -5.287 -17.699 17.534 1.00 76.38 222 PHE A CA 1
ATOM 1728 C C . PHE A 1 222 ? -4.669 -16.448 18.169 1.00 76.38 222 PHE A C 1
ATOM 1730 O O . PHE A 1 222 ? -5.323 -15.775 18.958 1.00 76.38 222 PHE A O 1
ATOM 1737 N N . SER A 1 223 ? -3.441 -16.096 17.792 1.00 72.06 223 SER A N 1
ATOM 1738 C CA . SER A 1 223 ? -2.679 -15.038 18.456 1.00 72.06 223 SER A CA 1
ATOM 1739 C C . SER A 1 223 ? -3.107 -13.622 18.070 1.00 72.06 223 SER A C 1
ATOM 1741 O O . SER A 1 223 ? -3.092 -12.740 18.922 1.00 72.06 223 SER A O 1
ATOM 1743 N N . PHE A 1 224 ? -3.478 -13.378 16.808 1.00 70.19 224 PHE A N 1
ATOM 1744 C CA . PHE A 1 224 ? -3.632 -12.003 16.296 1.00 70.19 224 PHE A CA 1
ATOM 1745 C C . PHE A 1 224 ? -4.974 -11.734 15.612 1.00 70.19 224 PHE A C 1
ATOM 1747 O O . PHE A 1 224 ? -5.303 -10.590 15.290 1.00 70.19 224 PHE A O 1
ATOM 1754 N N . VAL A 1 225 ? -5.758 -12.781 15.371 1.00 65.25 225 VAL A N 1
ATOM 1755 C CA . VAL A 1 225 ? -6.931 -12.712 14.501 1.00 65.25 225 VAL A CA 1
ATOM 1756 C C . VAL A 1 225 ? -8.233 -13.111 15.202 1.00 65.25 225 VAL A C 1
ATOM 1758 O O . VAL A 1 225 ? -9.264 -12.499 14.933 1.00 65.25 225 VAL A O 1
ATOM 1761 N N . GLN A 1 226 ? -8.214 -14.045 16.153 1.00 55.66 226 GLN A N 1
ATOM 1762 C CA . GLN A 1 226 ? -9.383 -14.361 16.981 1.00 55.66 226 GLN A CA 1
ATOM 1763 C C . GLN A 1 226 ? -9.968 -13.150 17.732 1.00 55.66 226 GLN A C 1
ATOM 1765 O O . GLN A 1 226 ? -11.191 -13.056 17.793 1.00 55.66 226 GLN A O 1
ATOM 1770 N N . PRO A 1 227 ? -9.176 -12.168 18.208 1.00 54.31 227 PRO A N 1
ATOM 1771 C CA . PRO A 1 227 ? -9.735 -10.936 18.768 1.00 54.31 227 PRO A CA 1
ATOM 1772 C C . PRO A 1 227 ? -10.392 -10.009 17.727 1.00 54.31 227 PRO A C 1
ATOM 1774 O O . PRO A 1 227 ? -11.104 -9.083 18.103 1.00 54.31 227 PRO A O 1
ATOM 1777 N N . SER A 1 228 ? -10.137 -10.210 16.426 1.00 52.38 228 SER A N 1
ATOM 1778 C CA . SER A 1 228 ? -10.543 -9.310 15.332 1.00 52.38 228 SER A CA 1
ATOM 1779 C C . SER A 1 228 ? -11.507 -9.933 14.305 1.00 52.38 228 SER A C 1
ATOM 1781 O O . SER A 1 228 ? -11.940 -9.242 13.381 1.00 52.38 228 SER A O 1
ATOM 1783 N N . GLY A 1 229 ? -11.875 -11.216 14.445 1.00 54.03 229 GLY A N 1
ATOM 1784 C CA . GLY A 1 229 ? -12.852 -11.898 13.576 1.00 54.03 229 GLY A CA 1
ATOM 1785 C C . GLY A 1 229 ? -12.378 -12.103 12.128 1.00 54.03 229 GLY A C 1
ATOM 1786 O O . GLY A 1 229 ? -13.174 -12.143 11.187 1.00 54.03 229 GLY A O 1
ATOM 1787 N N . VAL A 1 230 ? -11.065 -12.154 11.905 1.00 58.88 230 VAL A N 1
ATOM 1788 C CA . VAL A 1 230 ? -10.462 -12.335 10.574 1.00 58.88 230 VAL A CA 1
ATOM 1789 C C . VAL A 1 230 ? -10.251 -13.822 10.263 1.00 58.88 230 VAL A C 1
ATOM 1791 O O . VAL A 1 230 ? -10.126 -14.638 11.160 1.00 58.88 230 VAL A O 1
ATOM 1794 N N . THR A 1 231 ? -10.231 -14.215 8.990 1.00 60.00 231 THR A N 1
ATOM 1795 C CA . THR A 1 231 ? -9.738 -15.530 8.560 1.00 60.00 231 THR A CA 1
ATOM 1796 C C . THR A 1 231 ? -8.847 -15.335 7.330 1.00 60.00 231 THR A C 1
ATOM 1798 O O . THR A 1 231 ? -9.146 -14.529 6.455 1.00 60.00 231 THR A O 1
ATOM 1801 N N . PHE A 1 232 ? -7.704 -16.017 7.279 1.00 66.69 232 PHE A N 1
ATOM 1802 C CA . PHE A 1 232 ? -6.737 -15.965 6.180 1.00 66.69 232 PHE A CA 1
ATOM 1803 C C . PHE A 1 232 ? -6.029 -17.316 6.073 1.00 66.69 232 PHE A C 1
ATOM 1805 O O . PHE A 1 232 ? -5.960 -18.063 7.043 1.00 66.69 232 PHE A O 1
ATOM 1812 N N . LYS A 1 233 ? -5.501 -17.678 4.908 1.00 64.56 233 LYS A N 1
ATOM 1813 C CA . LYS A 1 233 ? -4.794 -18.954 4.739 1.00 64.56 233 LYS A CA 1
ATOM 1814 C C . LYS A 1 233 ? -3.425 -18.690 4.145 1.00 64.56 233 LYS A C 1
ATOM 1816 O O . LYS A 1 233 ? -3.342 -18.149 3.043 1.00 64.56 233 LYS A O 1
ATOM 1821 N N . LEU A 1 234 ? -2.361 -19.085 4.847 1.00 63.66 234 LEU A N 1
ATOM 1822 C CA . LEU A 1 234 ? -1.040 -19.141 4.228 1.00 63.66 234 LEU A CA 1
ATOM 1823 C C . LEU A 1 234 ? -1.041 -20.344 3.286 1.00 63.66 234 LEU A C 1
ATOM 1825 O O . LEU A 1 234 ? -1.128 -21.498 3.707 1.00 63.66 234 LEU A O 1
ATOM 1829 N N . SER A 1 235 ? -1.017 -20.071 1.988 1.00 58.69 235 SER A N 1
ATOM 1830 C CA . SER A 1 235 ? -0.738 -21.085 0.975 1.00 58.69 235 SER A CA 1
ATOM 1831 C C . SER A 1 235 ? 0.770 -21.278 0.882 1.00 58.69 235 SER A C 1
ATOM 1833 O O . SER A 1 235 ? 1.496 -20.287 0.903 1.00 58.69 235 SER A O 1
ATOM 1835 N N . ARG A 1 236 ? 1.248 -22.517 0.712 1.00 52.28 236 ARG A N 1
ATOM 1836 C CA . ARG A 1 236 ? 2.645 -22.754 0.319 1.00 52.28 236 ARG A CA 1
ATOM 1837 C C . ARG A 1 236 ? 2.917 -21.976 -0.970 1.00 52.28 236 ARG A C 1
ATOM 1839 O O . ARG A 1 236 ? 2.317 -22.276 -1.999 1.00 52.28 236 ARG A O 1
ATOM 1846 N N . ARG A 1 237 ? 3.792 -20.977 -0.903 1.00 49.50 237 ARG A N 1
ATOM 1847 C CA . ARG A 1 237 ? 4.514 -20.485 -2.074 1.00 49.50 237 ARG A CA 1
ATOM 1848 C C . ARG A 1 237 ? 5.768 -21.352 -2.136 1.00 49.50 237 ARG A C 1
ATOM 1850 O O . ARG A 1 237 ? 6.470 -21.453 -1.131 1.00 49.50 237 ARG A O 1
ATOM 1857 N N . GLN A 1 238 ? 5.973 -22.063 -3.241 1.00 34.47 238 GLN A N 1
ATOM 1858 C CA . GLN A 1 238 ? 7.310 -22.562 -3.550 1.00 34.47 238 GLN A CA 1
ATOM 1859 C C . GLN A 1 238 ? 8.149 -21.297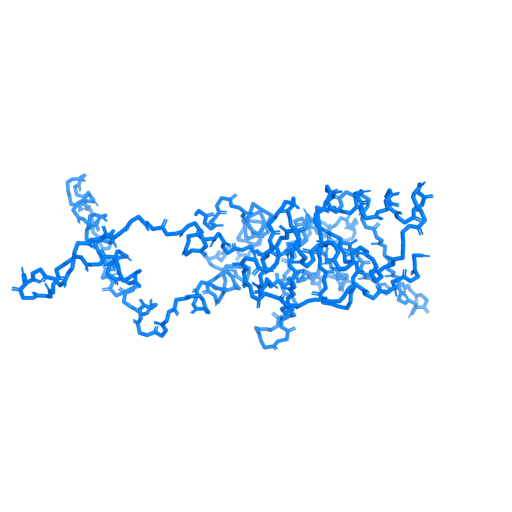 -3.727 1.00 34.47 238 GLN A C 1
ATOM 1861 O O . GLN A 1 238 ? 7.841 -20.486 -4.601 1.00 34.47 238 GLN A O 1
ATOM 1866 N N . VAL A 1 239 ? 9.026 -21.045 -2.757 1.00 35.81 239 VAL A N 1
ATOM 1867 C CA . VAL A 1 239 ? 10.102 -20.067 -2.913 1.00 35.81 239 VAL A CA 1
ATOM 1868 C C . VAL A 1 239 ? 11.062 -20.644 -3.936 1.00 35.81 239 VAL A C 1
ATOM 1870 O O . VAL A 1 239 ? 11.321 -21.865 -3.823 1.00 35.81 239 VAL A O 1
#

Sequence (239 aa):
MTLVNNTDLLNLHGQQQASFRQESTSWMAALVCAVKAKLSGNDFASLFNCDNTQALQTPQQCITMAGKKLSRFSLSLSLASHTSIGVLKHKLRPIFTTSVQPIILITPMVMACPTLTCNKHSLTQELREQDTSQVTLLQGGQCFKNVLVLAGRCSICRTLYWADHERFTQDNGDDVCLYLNDAKYLKVGKSVWVDRLVFRAIVNANYSFHASAAAITKFWHFSFVQPSGVTFKLSRRQV

Foldseek 3Di:
DAPVQAVLLVLLFVQVCVVPVDPGAVSVVLVLVLVVVLFPPPLSVLLPPDPPPPDPDDPVRVVVVVVVNVVSVCVSLVVDQADPVGHGPHDDDPDDPVSVDHQAAFEANQQFDPDPVLVRHGWHWDDDSVRWAWAWEAEPLEIDGRHTWIWTARPPQRWIGGLFWIWHQDPVRDIDIGGDPPRQWDDQAPRYIYGPVVVVVVVCCCPVVVHDQVNVQVVSCVRRNVVPVDHDGRDDDPD

Secondary structure (DSSP, 8-state):
--STT-HHHHHHHHHHHHHH--SS-HHHHHHHHHHHHHS-THHHHHTT-S----S---HHHHHHHHHHHHHHHHHHTT--SB-TTS-B--PPPPPPGGGG----EE--S-SB---GGGTTPBEEE---GGGPEEEEEEETTEEEEEEEE--EEETTT--EE-SSEEEEE-TTS-EEEEE-TT-SEEE-SSSEEEEHHHHHHHHHHHHTS---HHHHHHHHIIIIITTTT----------

Organism: Pleurotus eryngii (NCBI:txid5323)

InterPro domains:
  IPR041539 CxC5 like cysteine cluster associated with KDZ [PF18718] (102-224)

Radius of gyration: 21.7 Å; chains: 1; bounding box: 50×64×54 Å